Protein AF-A0A1F8T6C6-F1 (afdb_monomer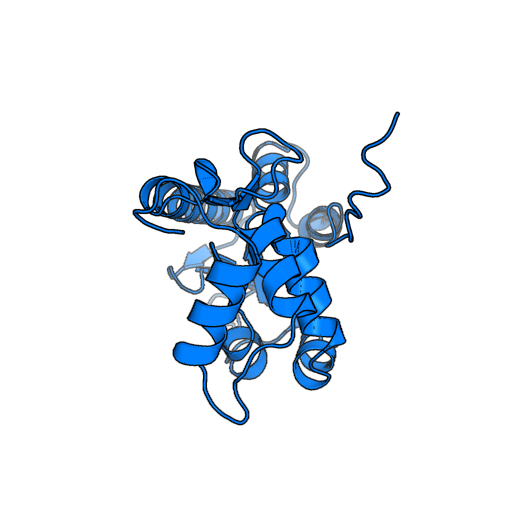)

Radius of gyration: 18.58 Å; Cα contacts (8 Å, |Δi|>4): 262; chains: 1; bounding box: 48×34×56 Å

Structure (mmCIF, N/CA/C/O backbone):
data_AF-A0A1F8T6C6-F1
#
_entry.id   AF-A0A1F8T6C6-F1
#
loop_
_atom_site.group_PDB
_atom_site.id
_atom_site.type_symbol
_atom_site.label_atom_id
_atom_site.label_alt_id
_atom_site.label_comp_id
_atom_site.label_asym_id
_atom_site.label_entity_id
_atom_site.label_seq_id
_atom_site.pdbx_PDB_ins_code
_atom_site.Cartn_x
_atom_site.Cartn_y
_atom_site.Cartn_z
_atom_site.occupancy
_atom_site.B_iso_or_equiv
_atom_site.auth_seq_id
_atom_site.auth_comp_id
_atom_site.auth_asym_id
_atom_site.auth_atom_id
_atom_site.pdbx_PDB_model_num
ATOM 1 N N . MET A 1 1 ? 16.374 4.748 -12.704 1.00 58.72 1 MET A N 1
ATOM 2 C CA . MET A 1 1 ? 15.208 5.586 -13.072 1.00 58.72 1 MET A CA 1
ATOM 3 C C . MET A 1 1 ? 15.227 6.987 -12.457 1.00 58.72 1 MET A C 1
ATOM 5 O O . MET A 1 1 ? 14.840 7.913 -13.152 1.00 58.72 1 MET A O 1
ATOM 9 N N . GLN A 1 2 ? 15.654 7.208 -11.204 1.00 53.94 2 GLN A N 1
ATOM 10 C CA . GLN A 1 2 ? 15.800 8.586 -10.699 1.00 53.94 2 GLN A CA 1
ATOM 11 C C . GLN A 1 2 ? 16.979 9.290 -11.394 1.00 53.94 2 GLN A C 1
ATOM 13 O O . GLN A 1 2 ? 18.082 8.753 -11.390 1.00 53.94 2 GLN A O 1
ATOM 18 N N . GLY A 1 3 ? 16.733 10.453 -12.008 1.00 56.44 3 GLY A N 1
ATOM 19 C CA . GLY A 1 3 ? 17.765 11.290 -12.641 1.00 56.44 3 GLY A CA 1
ATOM 20 C C . GLY A 1 3 ? 18.146 10.947 -14.091 1.00 56.44 3 GLY A C 1
ATOM 21 O O . GLY A 1 3 ? 19.011 11.621 -14.637 1.00 56.44 3 GLY A O 1
ATOM 22 N N . HIS A 1 4 ? 17.510 9.954 -14.727 1.00 57.25 4 HIS A N 1
ATOM 23 C CA . HIS A 1 4 ? 17.761 9.575 -16.128 1.00 57.25 4 HIS A CA 1
ATOM 24 C C . HIS A 1 4 ? 16.573 9.925 -17.037 1.00 57.25 4 HIS A C 1
ATOM 26 O O . HIS A 1 4 ? 15.425 9.813 -16.614 1.00 57.25 4 HIS A O 1
ATOM 32 N N . LEU A 1 5 ? 16.861 10.305 -18.291 1.00 72.88 5 LEU A N 1
ATOM 33 C CA . LEU A 1 5 ? 15.877 10.629 -19.344 1.00 72.88 5 LEU A CA 1
ATOM 34 C C . LEU A 1 5 ? 14.998 9.430 -19.759 1.00 72.88 5 LEU A C 1
ATOM 36 O O . LEU A 1 5 ? 13.956 9.620 -20.374 1.00 72.88 5 LEU A O 1
ATOM 40 N N . GLY A 1 6 ? 15.413 8.216 -19.404 1.00 85.75 6 GLY A N 1
ATOM 41 C CA . GLY A 1 6 ? 14.749 6.948 -19.684 1.00 85.75 6 GLY A CA 1
ATOM 42 C C . GLY A 1 6 ? 15.752 5.804 -19.522 1.00 85.75 6 GLY A C 1
ATOM 43 O O . GLY A 1 6 ? 16.953 6.054 -19.400 1.00 85.75 6 GLY A O 1
ATOM 44 N N . CYS A 1 7 ? 15.280 4.563 -19.473 1.00 92.00 7 CYS A N 1
ATOM 45 C CA . CYS A 1 7 ? 16.119 3.367 -19.515 1.00 92.00 7 CYS A CA 1
ATOM 46 C C . CYS A 1 7 ? 15.383 2.203 -20.181 1.00 92.00 7 CYS A C 1
ATOM 48 O O . CYS A 1 7 ? 14.178 2.033 -20.012 1.00 92.00 7 CYS A O 1
ATOM 50 N N . THR A 1 8 ? 16.121 1.373 -20.897 1.00 94.31 8 THR A N 1
ATOM 51 C CA . THR A 1 8 ? 15.647 0.100 -21.442 1.00 94.31 8 THR A CA 1
ATOM 52 C C . THR A 1 8 ? 15.599 -0.978 -20.359 1.00 94.31 8 THR A C 1
ATOM 54 O O . THR A 1 8 ? 16.259 -0.879 -19.321 1.00 94.31 8 THR A O 1
ATOM 57 N N . LEU A 1 9 ? 14.856 -2.057 -20.619 1.00 92.62 9 LEU A N 1
ATOM 58 C CA . LEU A 1 9 ? 14.851 -3.241 -19.756 1.00 92.62 9 LEU A CA 1
ATOM 59 C C . LEU A 1 9 ? 16.274 -3.796 -19.546 1.00 92.62 9 LEU A C 1
ATOM 61 O O . LEU A 1 9 ? 16.672 -4.020 -18.406 1.00 92.62 9 LEU A O 1
ATOM 65 N N . THR A 1 10 ? 17.065 -3.925 -20.615 1.00 93.12 10 THR A N 1
ATOM 66 C CA . THR A 1 10 ? 18.447 -4.430 -20.559 1.00 93.12 10 THR A CA 1
ATOM 67 C C . THR A 1 10 ? 19.348 -3.574 -19.668 1.00 93.12 10 THR A C 1
ATOM 69 O O . THR A 1 10 ? 20.132 -4.104 -18.883 1.00 93.12 10 THR A O 1
ATOM 72 N N . GLU A 1 11 ? 19.235 -2.245 -19.738 1.00 93.94 11 GLU A N 1
ATOM 73 C CA . GLU A 1 11 ? 20.013 -1.349 -18.871 1.00 93.94 11 GLU A CA 1
ATOM 74 C C . GLU A 1 11 ? 19.647 -1.531 -17.394 1.00 93.94 11 GLU A C 1
ATOM 76 O O . GLU A 1 11 ? 20.527 -1.541 -16.530 1.00 93.94 11 GLU A O 1
ATOM 81 N N . VAL A 1 12 ? 18.357 -1.716 -17.095 1.00 92.56 12 VAL A N 1
ATOM 82 C CA . VAL A 1 12 ? 17.894 -1.980 -15.727 1.00 92.56 12 VAL A CA 1
ATOM 83 C C . VAL A 1 12 ? 18.351 -3.352 -15.245 1.00 92.56 12 VAL A C 1
ATOM 85 O O . VAL A 1 12 ? 18.766 -3.467 -14.094 1.00 92.56 12 VAL A O 1
ATOM 88 N N . GLU A 1 13 ? 18.328 -4.372 -16.101 1.00 92.81 13 GLU A N 1
ATOM 89 C CA . GLU A 1 13 ? 18.853 -5.702 -15.785 1.00 92.81 13 GLU A CA 1
ATOM 90 C C . GLU A 1 13 ? 20.334 -5.659 -15.419 1.00 92.81 13 GLU A C 1
ATOM 92 O O . GLU A 1 13 ? 20.712 -6.134 -14.348 1.00 92.81 13 GLU A O 1
ATOM 97 N N . ILE A 1 14 ? 21.164 -5.034 -16.258 1.00 91.75 14 ILE A N 1
ATOM 98 C CA . ILE A 1 14 ? 22.602 -4.898 -16.004 1.00 91.75 14 ILE A CA 1
ATOM 99 C C . ILE A 1 14 ? 22.835 -4.169 -14.679 1.00 91.75 14 ILE A C 1
ATOM 101 O O . ILE A 1 14 ? 23.585 -4.654 -13.828 1.00 91.75 14 ILE A O 1
ATOM 105 N N . ALA A 1 15 ? 22.162 -3.034 -14.471 1.00 92.19 15 ALA A N 1
ATOM 106 C CA . ALA A 1 15 ? 22.292 -2.264 -13.239 1.00 92.19 15 ALA A CA 1
ATOM 107 C C . ALA A 1 15 ? 21.864 -3.072 -12.001 1.00 92.19 15 ALA A C 1
ATOM 109 O O . ALA A 1 15 ? 22.536 -3.022 -10.970 1.00 92.19 15 ALA A O 1
ATOM 110 N N . ALA A 1 16 ? 20.778 -3.844 -12.099 1.00 89.62 16 ALA A N 1
ATOM 111 C CA . ALA A 1 16 ? 20.282 -4.678 -11.011 1.00 89.62 16 ALA A CA 1
ATOM 112 C C . ALA A 1 16 ? 21.238 -5.838 -10.683 1.00 89.62 16 ALA A C 1
ATOM 114 O O . ALA A 1 16 ? 21.493 -6.103 -9.510 1.00 89.62 16 ALA A O 1
ATOM 115 N N . CYS A 1 17 ? 21.815 -6.488 -11.697 1.00 89.69 17 CYS A N 1
ATOM 116 C CA . CYS A 1 17 ? 22.822 -7.536 -11.521 1.00 89.69 17 CYS A CA 1
ATOM 117 C C . CYS A 1 17 ? 24.088 -7.002 -10.838 1.00 89.69 17 CYS A C 1
ATOM 119 O O . CYS A 1 17 ? 24.591 -7.624 -9.903 1.00 89.69 17 CYS A O 1
ATOM 121 N N . VAL A 1 18 ? 24.575 -5.830 -11.260 1.00 91.50 18 VAL A N 1
ATOM 122 C CA . VAL A 1 18 ? 25.744 -5.174 -10.649 1.00 91.50 18 VAL A CA 1
ATOM 123 C C . VAL A 1 18 ? 25.467 -4.790 -9.196 1.00 91.50 18 VAL A C 1
ATOM 125 O O . VAL A 1 18 ? 26.311 -5.002 -8.329 1.00 91.50 18 VAL A O 1
ATOM 128 N N . ALA A 1 19 ? 24.280 -4.255 -8.909 1.00 90.81 19 ALA A N 1
ATOM 129 C CA . ALA A 1 19 ? 23.901 -3.839 -7.561 1.00 90.81 19 ALA A CA 1
ATOM 130 C C . ALA A 1 19 ? 23.579 -5.013 -6.617 1.00 90.81 19 ALA A C 1
ATOM 132 O O . ALA A 1 19 ? 23.496 -4.823 -5.404 1.00 90.81 19 ALA A O 1
ATOM 133 N N . SER A 1 20 ? 23.336 -6.215 -7.139 1.00 88.50 20 SER A N 1
ATOM 134 C CA . SER A 1 20 ? 22.930 -7.386 -6.352 1.00 88.50 20 SER A CA 1
ATOM 135 C C . SER A 1 20 ? 23.590 -8.664 -6.889 1.00 88.50 20 SER A C 1
ATOM 137 O O . SER A 1 20 ? 22.933 -9.489 -7.527 1.00 88.50 20 SER A O 1
ATOM 139 N N . PRO A 1 21 ? 24.901 -8.850 -6.658 1.00 86.25 21 PRO A N 1
ATOM 140 C CA . PRO A 1 21 ? 25.633 -9.992 -7.193 1.00 86.25 21 PRO A CA 1
ATOM 141 C C . PRO A 1 21 ? 25.343 -11.302 -6.436 1.00 86.25 21 PRO A C 1
ATOM 143 O O . PRO A 1 21 ? 24.953 -11.315 -5.265 1.00 86.25 21 PRO A O 1
ATOM 146 N N . GLY A 1 22 ? 25.593 -12.431 -7.105 1.00 86.19 22 GLY A N 1
ATOM 147 C CA . GLY A 1 22 ? 25.529 -13.770 -6.514 1.00 86.19 22 GLY A CA 1
ATOM 148 C C . GLY A 1 22 ? 24.099 -14.237 -6.240 1.00 86.19 22 GLY A C 1
ATOM 149 O O . GLY A 1 22 ? 23.223 -14.133 -7.092 1.00 86.19 22 GLY A O 1
ATOM 150 N N . LEU A 1 23 ? 23.840 -14.750 -5.034 1.00 83.75 23 LEU A N 1
ATOM 151 C CA . LEU A 1 23 ? 22.514 -15.263 -4.645 1.00 83.75 23 LEU A CA 1
ATOM 152 C C . LEU A 1 23 ? 21.414 -14.185 -4.629 1.00 83.75 23 LEU A C 1
ATOM 154 O O . LEU A 1 23 ? 20.232 -14.516 -4.546 1.00 83.75 23 LEU A O 1
ATOM 158 N N . PHE A 1 24 ? 21.793 -12.909 -4.712 1.00 81.94 24 PHE A N 1
ATOM 159 C CA . PHE A 1 24 ? 20.872 -11.776 -4.722 1.00 81.94 24 PHE A CA 1
ATOM 160 C C . PHE A 1 24 ? 20.528 -11.284 -6.128 1.00 81.94 24 PHE A C 1
ATOM 162 O O . PHE A 1 24 ? 19.713 -10.370 -6.254 1.00 81.94 24 PHE A O 1
ATOM 169 N N . THR A 1 25 ? 21.101 -11.887 -7.177 1.00 87.06 25 THR A N 1
ATOM 170 C CA . THR A 1 25 ? 20.816 -11.488 -8.556 1.00 87.06 25 THR A CA 1
ATOM 171 C C . THR A 1 25 ? 19.330 -11.681 -8.860 1.00 87.06 25 THR A C 1
ATOM 173 O O . THR A 1 25 ? 18.801 -12.793 -8.738 1.00 87.06 25 THR A O 1
ATOM 176 N N . PRO A 1 26 ? 18.607 -10.601 -9.206 1.00 86.50 26 PRO A N 1
ATOM 177 C CA . PRO A 1 26 ? 17.175 -10.688 -9.400 1.00 86.50 26 PRO A CA 1
ATOM 178 C C . PRO A 1 26 ? 16.863 -11.393 -10.719 1.00 86.50 26 PRO A C 1
ATOM 180 O O . PRO A 1 26 ? 17.432 -11.090 -11.760 1.00 86.50 26 PRO A O 1
ATOM 183 N N . GLY A 1 27 ? 15.908 -12.322 -10.676 1.00 89.81 27 GLY A N 1
ATOM 184 C CA . GLY A 1 27 ? 15.339 -12.898 -11.892 1.00 89.81 27 GLY A CA 1
ATOM 185 C C . GLY A 1 27 ? 14.576 -11.851 -12.709 1.00 89.81 27 GLY A C 1
ATOM 186 O O . GLY A 1 27 ? 14.008 -10.911 -12.145 1.00 89.81 27 GLY A O 1
ATOM 187 N N . LEU A 1 28 ? 14.518 -12.060 -14.023 1.00 90.75 28 LEU A N 1
ATOM 188 C CA . LEU A 1 28 ? 13.916 -11.145 -14.995 1.00 90.75 28 LEU A CA 1
ATOM 189 C C . LEU A 1 28 ? 12.478 -10.726 -14.651 1.00 90.75 28 LEU A C 1
ATOM 191 O O . LEU A 1 28 ? 12.140 -9.545 -14.716 1.00 90.75 28 LEU A O 1
ATOM 195 N N . ASP A 1 29 ? 11.644 -11.661 -14.201 1.00 90.62 29 ASP A N 1
ATOM 196 C CA . ASP A 1 29 ? 10.252 -11.362 -13.844 1.00 90.62 29 ASP A CA 1
ATOM 197 C C . ASP A 1 29 ? 10.143 -10.338 -12.708 1.00 90.62 29 ASP A C 1
ATOM 199 O O . ASP A 1 29 ? 9.257 -9.487 -12.711 1.00 90.62 29 ASP A O 1
ATOM 203 N N . LEU A 1 30 ? 11.074 -10.362 -11.744 1.00 90.69 30 LEU A N 1
ATOM 204 C CA . LEU A 1 30 ? 11.094 -9.369 -10.670 1.00 90.69 30 LEU A CA 1
ATOM 205 C C . LEU A 1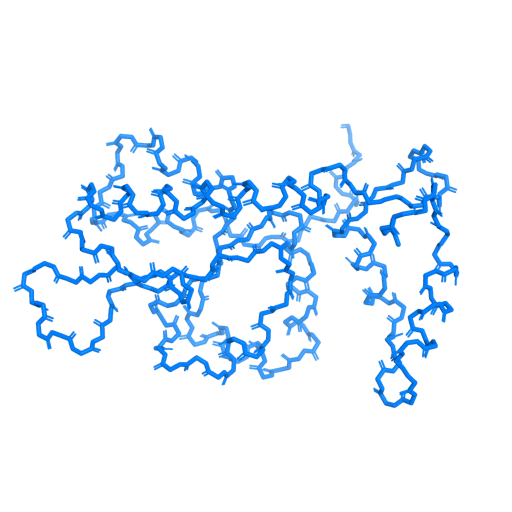 30 ? 11.451 -7.982 -11.209 1.00 90.69 30 LEU A C 1
ATOM 207 O O . LEU A 1 30 ? 10.896 -6.990 -10.739 1.00 90.69 30 LEU A O 1
ATOM 211 N N . ILE A 1 31 ? 12.356 -7.910 -12.183 1.00 93.31 31 ILE A N 1
ATOM 212 C CA . ILE A 1 31 ? 12.771 -6.653 -12.808 1.00 93.31 31 ILE A CA 1
ATOM 213 C C . ILE A 1 31 ? 11.606 -6.061 -13.604 1.00 93.31 31 ILE A C 1
ATOM 215 O O . ILE A 1 31 ? 11.272 -4.894 -13.403 1.00 93.31 31 ILE A O 1
ATOM 219 N N . ARG A 1 32 ? 10.924 -6.876 -14.417 1.00 93.19 32 ARG A N 1
ATOM 220 C CA . ARG A 1 32 ? 9.721 -6.468 -15.163 1.00 93.19 32 ARG A CA 1
ATOM 221 C C . ARG A 1 32 ? 8.605 -5.992 -14.238 1.00 93.19 32 ARG A C 1
ATOM 223 O O . ARG A 1 32 ? 8.132 -4.871 -14.388 1.00 93.19 32 ARG A O 1
ATOM 230 N N . ASN A 1 33 ? 8.288 -6.759 -13.194 1.00 93.19 33 ASN A N 1
ATOM 231 C CA . ASN A 1 33 ? 7.286 -6.353 -12.204 1.00 93.19 33 ASN A CA 1
ATOM 232 C C . ASN A 1 33 ? 7.675 -5.053 -11.477 1.00 93.19 33 ASN A C 1
ATOM 234 O O . ASN A 1 33 ? 6.806 -4.274 -11.086 1.00 93.19 33 ASN A O 1
ATOM 238 N N . CYS A 1 34 ? 8.971 -4.787 -11.277 1.00 94.62 34 CYS A N 1
ATOM 239 C CA . CYS A 1 34 ? 9.430 -3.497 -10.762 1.00 94.62 34 CYS A CA 1
ATOM 240 C C . CYS A 1 34 ? 9.222 -2.370 -11.784 1.00 94.62 34 CYS A C 1
ATOM 242 O O . CYS A 1 34 ? 8.722 -1.310 -11.412 1.00 94.62 34 CYS A O 1
ATOM 244 N N . LEU A 1 35 ? 9.559 -2.575 -13.055 1.00 94.12 35 LEU A N 1
ATOM 245 C CA . LEU A 1 35 ? 9.325 -1.581 -14.104 1.00 94.12 35 LEU A CA 1
ATOM 246 C C . LEU A 1 35 ? 7.840 -1.234 -14.231 1.00 94.12 35 LEU A C 1
ATOM 248 O O . LEU A 1 35 ? 7.483 -0.071 -14.098 1.00 94.12 35 LEU A O 1
ATOM 252 N N . GLU A 1 36 ? 6.959 -2.224 -14.328 1.00 93.56 36 GLU A N 1
ATOM 253 C CA . GLU A 1 36 ? 5.508 -2.011 -14.421 1.00 93.56 36 GLU A CA 1
ATOM 254 C C . GLU A 1 36 ? 4.914 -1.342 -13.170 1.00 93.56 36 GLU A C 1
ATOM 256 O O . GLU A 1 36 ? 3.915 -0.615 -13.227 1.00 93.56 36 GLU A O 1
ATOM 261 N N . SER A 1 37 ? 5.516 -1.577 -12.003 1.00 94.88 37 SER A N 1
ATOM 262 C CA . SER A 1 37 ? 5.008 -1.052 -10.737 1.00 94.88 37 SER A CA 1
ATOM 263 C C . SER A 1 37 ? 5.443 0.392 -10.459 1.00 94.88 37 SER A C 1
ATOM 265 O O . SER A 1 37 ? 4.665 1.165 -9.890 1.00 94.88 37 SER A O 1
ATOM 267 N N . TYR A 1 38 ? 6.656 0.775 -10.864 1.00 95.00 38 TYR A N 1
ATOM 268 C CA . TYR A 1 38 ? 7.244 2.092 -10.574 1.00 95.00 38 TYR A CA 1
ATOM 269 C C . TYR A 1 38 ? 7.338 3.004 -11.804 1.00 95.00 38 TYR A C 1
ATOM 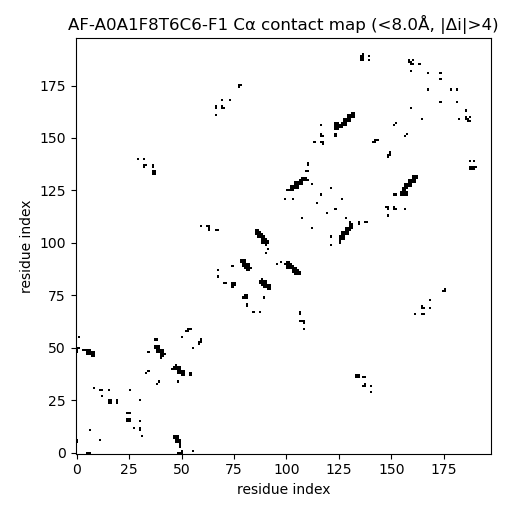271 O O . TYR A 1 38 ? 7.418 4.225 -11.661 1.00 95.00 38 TYR A O 1
ATOM 279 N N . GLY A 1 39 ? 7.377 2.421 -12.993 1.00 94.31 39 GLY A N 1
ATOM 280 C CA . GLY A 1 39 ? 7.648 3.105 -14.242 1.00 94.31 39 GLY A CA 1
ATOM 281 C C . GLY A 1 39 ? 6.493 3.054 -15.230 1.00 94.31 39 GLY A C 1
ATOM 282 O O . GLY A 1 39 ? 5.466 2.403 -15.030 1.00 94.31 39 GLY A O 1
ATOM 283 N N . GLU A 1 40 ? 6.676 3.808 -16.297 1.00 94.00 40 GLU A N 1
ATOM 284 C CA . GLU A 1 40 ? 5.836 3.823 -17.485 1.00 94.00 40 GLU A CA 1
ATOM 285 C C . GLU A 1 40 ? 6.735 3.964 -18.710 1.00 94.00 40 GLU A C 1
ATOM 287 O O . GLU A 1 40 ? 7.810 4.567 -18.622 1.00 94.00 40 GLU A O 1
ATOM 292 N N . GLU A 1 41 ? 6.308 3.395 -19.832 1.00 94.00 41 GLU A N 1
ATOM 293 C CA . GLU A 1 41 ? 6.992 3.614 -21.100 1.00 94.00 41 GLU A CA 1
ATOM 294 C C . GLU A 1 41 ? 6.627 4.979 -21.680 1.00 94.00 41 GLU A C 1
ATOM 296 O O . GLU A 1 41 ? 5.463 5.387 -21.637 1.00 94.00 41 GLU A O 1
ATOM 301 N N . ASP A 1 42 ? 7.616 5.678 -22.235 1.00 89.88 42 ASP A N 1
ATOM 302 C CA . ASP A 1 42 ? 7.414 6.967 -22.893 1.00 89.88 42 ASP A CA 1
ATOM 303 C C . ASP A 1 42 ? 8.281 7.110 -24.157 1.00 89.88 42 ASP A C 1
ATOM 305 O O . ASP A 1 42 ? 9.498 7.280 -24.040 1.00 89.88 42 ASP A O 1
ATOM 309 N N . PRO A 1 43 ? 7.681 7.070 -25.365 1.00 90.75 43 PRO A N 1
ATOM 310 C CA . PRO A 1 43 ? 6.261 6.812 -25.641 1.00 90.75 43 PRO A CA 1
ATOM 311 C C . PRO A 1 43 ? 5.823 5.386 -25.273 1.00 90.75 43 PRO A C 1
ATOM 313 O O . PRO A 1 43 ? 6.652 4.482 -25.162 1.00 90.75 43 PRO A O 1
ATOM 316 N N . ALA A 1 44 ? 4.518 5.154 -25.125 1.00 90.69 44 ALA A N 1
ATOM 317 C CA . ALA A 1 44 ? 3.990 3.814 -24.863 1.00 90.69 44 ALA A CA 1
ATOM 318 C C . ALA A 1 44 ? 4.385 2.821 -25.976 1.00 90.69 44 ALA A C 1
ATOM 320 O O . ALA A 1 44 ? 4.228 3.124 -27.159 1.00 90.69 44 ALA A O 1
ATOM 321 N N . GLY A 1 45 ? 4.890 1.642 -25.604 1.00 89.94 45 GLY A N 1
ATOM 322 C CA . GLY A 1 45 ? 5.362 0.612 -26.536 1.00 89.94 45 GLY A CA 1
ATOM 323 C C . GLY A 1 45 ? 6.787 0.832 -27.056 1.00 89.94 45 GLY A C 1
ATOM 324 O O . GLY A 1 45 ? 7.250 0.066 -27.900 1.00 89.94 45 GLY A O 1
ATOM 325 N N . SER A 1 46 ? 7.490 1.871 -26.595 1.00 92.56 46 SER A N 1
ATOM 326 C CA . SER A 1 46 ? 8.865 2.166 -27.021 1.00 92.56 46 SER A CA 1
ATOM 327 C C . SER A 1 46 ? 9.919 1.280 -26.357 1.00 92.56 46 SER A C 1
ATOM 329 O O . SER A 1 46 ? 11.061 1.247 -26.817 1.00 92.56 46 SER A O 1
ATOM 331 N N . GLY A 1 47 ? 9.582 0.609 -25.249 1.00 92.94 47 GLY A N 1
ATOM 332 C CA . GLY A 1 47 ? 10.561 -0.064 -24.393 1.00 92.94 47 GLY A CA 1
ATOM 333 C C . GLY A 1 47 ? 11.479 0.890 -23.614 1.00 92.94 47 GLY A C 1
ATOM 334 O O . GLY A 1 47 ? 12.404 0.425 -22.941 1.00 92.94 47 GLY A O 1
ATOM 335 N N . ILE A 1 48 ? 11.240 2.207 -23.682 1.00 94.44 48 ILE A N 1
ATOM 336 C CA . ILE A 1 48 ? 11.957 3.226 -22.910 1.00 94.44 48 ILE A CA 1
ATOM 337 C C . ILE A 1 48 ? 11.148 3.556 -21.664 1.00 94.44 48 ILE A C 1
ATOM 339 O O . ILE A 1 48 ? 10.112 4.213 -21.726 1.00 94.44 48 ILE A O 1
ATOM 343 N N . TRP A 1 49 ? 11.646 3.115 -20.516 1.00 95.19 49 TRP A N 1
ATOM 344 C CA . TRP A 1 49 ? 10.994 3.280 -19.228 1.00 95.19 49 TRP A CA 1
ATOM 345 C C . TRP A 1 49 ? 11.480 4.530 -18.512 1.00 95.19 49 TRP A C 1
ATOM 347 O O . TRP A 1 49 ? 12.682 4.767 -18.374 1.00 95.19 49 TRP A O 1
ATOM 357 N N . LYS A 1 50 ? 10.542 5.286 -17.954 1.00 94.44 50 LYS A N 1
ATOM 358 C CA . LYS A 1 50 ? 10.813 6.369 -17.008 1.00 94.44 50 LYS A CA 1
ATOM 359 C C . LYS A 1 50 ? 10.053 6.135 -15.711 1.00 94.44 50 LYS A C 1
ATOM 361 O O . LYS A 1 50 ? 9.077 5.390 -15.666 1.00 94.44 50 LYS A O 1
ATOM 366 N N . LEU A 1 51 ? 10.493 6.788 -14.637 1.00 93.88 51 LEU A N 1
ATOM 367 C CA . LEU A 1 51 ? 9.723 6.801 -13.395 1.00 93.88 51 LEU A CA 1
ATOM 368 C C . LEU A 1 51 ? 8.397 7.525 -13.645 1.00 93.88 51 LEU A C 1
ATOM 370 O O . LEU A 1 51 ? 8.399 8.627 -14.196 1.00 93.88 51 LEU A O 1
ATOM 374 N N . ARG A 1 52 ? 7.286 6.950 -13.178 1.00 93.44 52 ARG A N 1
ATOM 375 C CA . ARG A 1 52 ? 6.000 7.649 -13.202 1.00 93.44 52 ARG A CA 1
ATOM 376 C C . ARG A 1 52 ? 6.109 8.969 -12.428 1.00 93.44 52 ARG A C 1
ATOM 378 O O . ARG A 1 52 ? 6.670 8.964 -11.327 1.00 93.44 52 ARG A O 1
ATOM 385 N N . PRO A 1 53 ? 5.540 10.085 -12.910 1.00 92.56 53 PRO A N 1
ATOM 386 C CA . PRO A 1 53 ? 5.592 11.362 -12.196 1.00 92.56 53 PRO A CA 1
ATOM 387 C C . PRO A 1 53 ? 5.090 11.274 -10.743 1.00 92.56 53 PRO A C 1
ATOM 389 O O . PRO A 1 53 ? 5.719 11.805 -9.829 1.00 92.56 53 PRO A O 1
ATOM 392 N N . GLN A 1 54 ? 4.013 10.521 -10.500 1.00 92.75 54 GLN A N 1
ATOM 393 C CA . GLN A 1 54 ? 3.451 10.259 -9.167 1.00 92.75 54 GLN A CA 1
ATOM 394 C C . GLN A 1 54 ? 4.347 9.397 -8.263 1.00 92.75 54 GLN A C 1
ATOM 396 O O . GLN A 1 54 ? 4.132 9.335 -7.054 1.00 92.75 54 GLN A O 1
ATOM 401 N N . ASP A 1 55 ? 5.346 8.722 -8.830 1.00 94.06 55 ASP A N 1
ATOM 402 C CA . ASP A 1 55 ? 6.341 7.933 -8.106 1.00 94.06 55 ASP A CA 1
ATOM 403 C C . ASP A 1 55 ? 7.616 8.725 -7.783 1.00 94.06 55 ASP A C 1
ATOM 405 O O . ASP A 1 55 ? 8.492 8.220 -7.074 1.00 94.06 55 ASP A O 1
ATOM 409 N N . ALA A 1 56 ? 7.706 9.989 -8.214 1.00 93.12 56 ALA A N 1
ATOM 410 C CA . ALA A 1 56 ? 8.780 10.884 -7.808 1.00 93.12 56 ALA A CA 1
ATOM 411 C C . ALA A 1 56 ? 8.790 11.092 -6.275 1.00 93.12 56 ALA A C 1
ATOM 413 O O . ALA A 1 56 ? 7.726 11.176 -5.648 1.00 93.12 56 ALA A O 1
ATOM 414 N N . PRO A 1 57 ? 9.972 11.246 -5.639 1.00 93.44 57 PRO A N 1
ATOM 415 C CA . PRO A 1 57 ? 10.065 11.359 -4.183 1.00 93.44 57 PRO A CA 1
ATOM 416 C C . PRO A 1 57 ? 9.185 12.451 -3.548 1.00 93.44 57 PRO A C 1
ATOM 418 O O . PRO A 1 57 ? 8.561 12.161 -2.527 1.00 93.44 57 PRO A O 1
ATOM 421 N N . PRO A 1 58 ? 9.076 13.681 -4.100 1.00 95.12 58 PRO A N 1
ATOM 422 C CA . PRO A 1 58 ? 8.186 14.699 -3.537 1.00 95.12 58 PRO A CA 1
ATOM 423 C C . PRO A 1 58 ? 6.711 14.281 -3.566 1.00 95.12 58 PRO A C 1
ATOM 425 O O . PRO A 1 58 ? 6.030 14.412 -2.550 1.00 95.12 58 PRO A O 1
ATOM 428 N N . ALA A 1 59 ? 6.246 13.714 -4.685 1.00 95.19 59 ALA A N 1
ATOM 429 C CA . ALA A 1 59 ? 4.870 13.245 -4.841 1.00 95.19 59 ALA A CA 1
ATOM 430 C C . ALA A 1 59 ? 4.548 12.124 -3.841 1.00 95.19 59 ALA A C 1
ATOM 432 O O . ALA A 1 59 ? 3.552 12.196 -3.122 1.00 95.19 59 ALA A O 1
ATOM 433 N N . ARG A 1 60 ? 5.445 11.140 -3.689 1.00 95.19 60 ARG A N 1
ATOM 434 C CA . ARG A 1 60 ? 5.258 10.058 -2.711 1.00 95.19 60 ARG A CA 1
ATOM 435 C C . ARG A 1 60 ? 5.316 10.526 -1.262 1.00 95.19 60 ARG A C 1
ATOM 437 O O . ARG A 1 60 ? 4.555 10.018 -0.444 1.00 95.19 60 ARG A O 1
ATOM 444 N N . ARG A 1 61 ? 6.154 11.510 -0.919 1.00 96.75 61 ARG A N 1
ATOM 445 C CA . ARG A 1 61 ? 6.128 12.116 0.426 1.00 96.75 61 ARG A CA 1
ATOM 446 C C . ARG A 1 61 ? 4.792 12.801 0.713 1.00 96.75 61 ARG A C 1
ATOM 448 O O . ARG A 1 61 ? 4.270 12.643 1.817 1.00 96.75 61 ARG A O 1
ATOM 455 N N . ALA A 1 62 ? 4.239 13.513 -0.269 1.00 97.31 62 ALA A N 1
ATOM 456 C CA . ALA A 1 62 ? 2.930 14.146 -0.150 1.00 97.31 62 ALA A CA 1
ATOM 457 C C . ALA A 1 62 ? 1.812 13.104 0.027 1.00 97.31 62 ALA A C 1
ATOM 459 O O . ALA A 1 62 ? 1.026 13.223 0.965 1.00 97.31 62 ALA A O 1
ATOM 460 N N . ASP A 1 63 ? 1.799 12.041 -0.787 1.00 97.12 63 ASP A N 1
ATOM 461 C CA . ASP A 1 63 ? 0.858 10.921 -0.645 1.00 97.12 63 ASP A CA 1
ATOM 462 C C . ASP A 1 63 ? 0.917 10.302 0.759 1.00 97.12 63 ASP A C 1
ATOM 464 O O . ASP A 1 63 ? -0.110 10.154 1.417 1.00 97.12 63 ASP A O 1
ATOM 468 N N . LEU A 1 64 ? 2.118 9.967 1.244 1.00 97.94 64 LEU A N 1
ATOM 469 C CA . LEU A 1 64 ? 2.314 9.365 2.564 1.00 97.94 64 LEU A CA 1
ATOM 470 C C . LEU A 1 64 ? 1.751 10.243 3.690 1.00 97.94 64 LEU A C 1
ATOM 472 O O . LEU A 1 64 ? 1.116 9.731 4.611 1.00 97.94 64 LEU A O 1
ATOM 476 N N . SER A 1 65 ? 1.991 11.555 3.617 1.00 97.81 65 SER A N 1
ATOM 477 C CA . SER A 1 65 ? 1.458 12.523 4.579 1.00 97.81 65 SER A CA 1
ATOM 478 C C . SER A 1 65 ? -0.070 12.586 4.518 1.00 97.81 65 SER A C 1
ATOM 480 O O . SER A 1 65 ? -0.737 12.479 5.546 1.00 97.81 65 SER A O 1
ATOM 482 N N . ALA A 1 66 ? -0.631 12.663 3.308 1.00 98.31 66 ALA A N 1
ATOM 483 C CA . ALA A 1 66 ? -2.073 12.710 3.097 1.00 98.31 66 ALA A CA 1
ATOM 484 C C . ALA A 1 66 ? -2.779 11.452 3.626 1.00 98.31 66 ALA A C 1
ATOM 486 O O . ALA A 1 66 ? -3.800 11.566 4.296 1.00 98.31 66 ALA A O 1
ATOM 487 N N . MET A 1 67 ? -2.237 10.256 3.378 1.00 98.62 67 MET A N 1
ATOM 488 C CA . MET A 1 67 ? -2.859 9.005 3.835 1.00 98.62 67 MET A CA 1
ATOM 489 C C . MET A 1 67 ? -2.830 8.869 5.355 1.00 98.62 67 MET A C 1
ATOM 491 O O . MET A 1 67 ? -3.826 8.456 5.943 1.00 98.62 67 MET A O 1
ATOM 495 N N . ARG A 1 68 ? -1.728 9.266 6.008 1.00 98.62 68 ARG A N 1
ATOM 496 C CA . ARG A 1 68 ? -1.675 9.311 7.477 1.00 98.62 68 ARG A CA 1
ATOM 497 C C . ARG A 1 68 ? -2.705 10.282 8.040 1.00 98.62 68 ARG A C 1
ATOM 499 O O . ARG A 1 68 ? -3.427 9.907 8.952 1.00 98.62 68 ARG A O 1
ATOM 506 N N . LYS A 1 69 ? -2.821 11.481 7.460 1.00 98.44 69 LYS A N 1
ATOM 507 C CA . LYS A 1 69 ? -3.824 12.470 7.872 1.00 98.44 69 LYS A CA 1
ATOM 508 C C . LYS A 1 69 ? -5.246 11.910 7.774 1.00 98.44 69 LYS A C 1
ATOM 510 O O . LYS A 1 69 ? -5.981 11.985 8.751 1.00 98.44 69 LYS A O 1
ATOM 515 N N . ILE A 1 70 ? -5.592 11.280 6.647 1.00 98.62 70 ILE A N 1
ATOM 516 C CA . ILE A 1 70 ? -6.905 10.643 6.464 1.00 98.62 70 ILE A CA 1
ATOM 517 C C . ILE A 1 70 ? -7.152 9.574 7.534 1.00 98.62 70 ILE A C 1
ATOM 519 O O . ILE A 1 70 ? -8.226 9.542 8.123 1.00 98.62 70 ILE A O 1
ATOM 523 N N . LEU A 1 71 ? -6.175 8.707 7.811 1.00 98.62 71 LEU A N 1
ATOM 524 C CA . LEU A 1 71 ? -6.323 7.670 8.836 1.00 98.62 71 LEU A CA 1
ATOM 525 C C . LEU A 1 71 ? -6.463 8.259 10.244 1.00 98.62 71 LEU A C 1
ATOM 527 O O . LEU A 1 71 ? -7.231 7.741 11.046 1.00 98.62 71 LEU A O 1
ATOM 531 N N . THR A 1 72 ? -5.749 9.336 10.567 1.00 98.50 72 THR A N 1
ATOM 532 C CA . THR A 1 72 ? -5.911 10.031 11.850 1.00 98.50 72 THR A CA 1
ATOM 533 C C . THR A 1 72 ? -7.322 10.612 11.985 1.00 98.50 72 THR A C 1
ATOM 535 O O . THR A 1 72 ? -7.985 10.385 12.993 1.00 98.50 72 THR A O 1
ATOM 538 N N . GLU A 1 73 ? -7.815 11.310 10.961 1.00 97.94 73 GLU A N 1
ATOM 539 C CA . GLU A 1 73 ? -9.157 11.908 10.965 1.00 97.94 73 GLU A CA 1
ATOM 540 C C . GLU A 1 73 ? -10.261 10.841 11.024 1.00 97.94 73 GLU A C 1
ATOM 542 O O . GLU A 1 73 ? -11.202 10.961 11.810 1.00 97.94 73 GLU A O 1
ATOM 547 N N . LEU A 1 74 ? -10.120 9.763 10.247 1.00 97.81 74 LEU A N 1
ATOM 548 C CA . LEU A 1 74 ? -11.045 8.632 10.257 1.00 97.81 74 LEU A CA 1
ATOM 549 C C . LEU A 1 74 ? -11.081 7.918 11.605 1.00 97.81 74 LEU A C 1
ATOM 551 O O . LEU A 1 74 ? -12.170 7.626 12.092 1.00 97.81 74 LEU A O 1
ATOM 555 N N . GLY A 1 75 ? -9.923 7.663 12.216 1.00 96.75 75 GLY A N 1
ATOM 556 C CA . GLY A 1 75 ? -9.859 7.005 13.518 1.00 96.75 75 GLY A CA 1
ATOM 557 C C . GLY A 1 75 ? -10.626 7.796 14.576 1.00 96.75 75 GLY A C 1
ATOM 558 O O . GLY A 1 75 ? -11.488 7.233 15.245 1.00 96.75 75 GLY A O 1
ATOM 559 N N . GLY A 1 76 ? -10.407 9.115 14.645 1.00 95.56 76 GLY A N 1
ATOM 560 C CA . GLY A 1 76 ? -11.157 9.994 15.547 1.00 95.56 76 GLY A CA 1
ATOM 561 C C . GLY A 1 76 ? -12.660 10.015 15.250 1.00 95.56 76 GLY A C 1
ATOM 562 O O . GLY A 1 76 ? -13.472 9.880 16.163 1.00 95.56 76 GLY A O 1
ATOM 563 N N . ARG A 1 77 ? -13.048 10.102 13.968 1.00 95.62 77 ARG A N 1
ATOM 564 C CA . ARG A 1 77 ? -14.460 10.064 13.541 1.00 95.62 77 ARG A CA 1
ATOM 565 C C . ARG A 1 77 ? -15.165 8.762 13.934 1.00 95.62 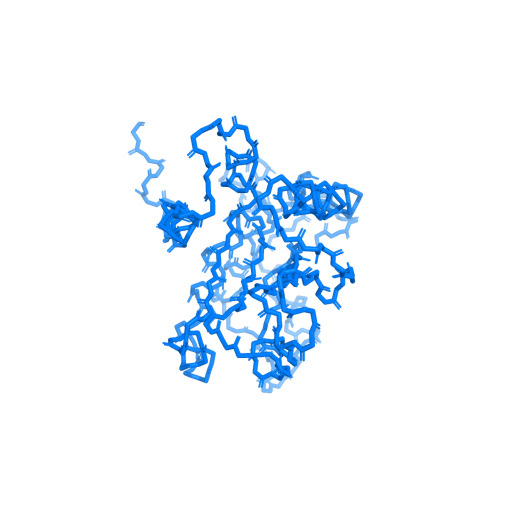77 ARG A C 1
ATOM 567 O O . ARG A 1 77 ? -16.364 8.776 14.191 1.00 95.62 77 ARG A O 1
ATOM 574 N N . LEU A 1 78 ? -14.434 7.650 13.969 1.00 96.06 78 LEU A N 1
ATOM 575 C CA . LEU A 1 78 ? -14.950 6.319 14.294 1.00 96.06 78 LEU A CA 1
ATOM 576 C C . LEU A 1 78 ? -14.824 5.954 15.782 1.00 96.06 78 LEU A C 1
ATOM 578 O O . LEU A 1 78 ? -15.151 4.827 16.155 1.00 96.06 78 LEU A O 1
ATOM 582 N N . GLY A 1 79 ? -14.394 6.893 16.632 1.00 94.56 79 GLY A N 1
ATOM 583 C CA . GLY A 1 79 ? -14.297 6.690 18.079 1.00 94.56 79 GLY A CA 1
ATOM 584 C C . GLY A 1 79 ? -13.062 5.904 18.527 1.00 94.56 79 GLY A C 1
ATOM 585 O O . GLY A 1 79 ? -13.087 5.297 19.594 1.00 94.56 79 GLY A O 1
ATOM 586 N N . PHE A 1 80 ? -11.994 5.896 17.729 1.00 95.31 80 PHE A N 1
ATOM 587 C CA . PHE A 1 80 ? -10.672 5.417 18.133 1.00 95.31 80 PHE A CA 1
ATOM 588 C C . PHE A 1 80 ? -9.777 6.585 18.553 1.00 95.31 80 PHE A C 1
ATOM 590 O O . PHE A 1 80 ? -10.020 7.735 18.190 1.00 95.31 80 PHE A O 1
ATOM 597 N N . THR A 1 81 ? -8.687 6.277 19.255 1.00 95.19 81 THR A N 1
ATOM 598 C CA . THR A 1 81 ? -7.601 7.230 19.527 1.00 95.19 81 THR A CA 1
ATOM 599 C C . THR A 1 81 ? -6.410 6.929 18.613 1.00 95.19 81 THR A C 1
ATOM 601 O O . THR A 1 81 ? -5.698 5.951 18.859 1.00 95.19 81 THR A O 1
ATOM 604 N N . PRO A 1 82 ? -6.163 7.723 17.552 1.00 96.44 82 PRO A N 1
ATOM 605 C CA . PRO A 1 82 ? -4.999 7.538 16.694 1.00 96.44 82 PRO A CA 1
ATOM 606 C C . PRO A 1 82 ? -3.698 7.929 17.411 1.00 96.44 82 PRO A C 1
ATOM 608 O O . PRO A 1 82 ? -3.622 9.010 17.994 1.00 96.44 82 PRO A O 1
ATOM 611 N N . GLN A 1 83 ? -2.658 7.098 17.331 1.00 95.12 83 GLN A N 1
ATOM 612 C CA . GLN A 1 83 ? -1.339 7.369 17.918 1.00 95.12 83 GLN A CA 1
ATOM 613 C C . GLN A 1 83 ? -0.191 6.867 17.038 1.00 95.12 83 GLN A C 1
ATOM 615 O O . GLN A 1 83 ? -0.327 5.883 16.319 1.00 95.12 83 GLN A O 1
ATOM 620 N N . GLY A 1 84 ? 0.973 7.511 17.134 1.00 94.19 84 GLY A N 1
ATOM 621 C CA . GLY A 1 84 ? 2.163 7.130 16.371 1.00 94.19 84 GLY A CA 1
ATOM 622 C C . GLY A 1 84 ? 2.134 7.584 14.908 1.00 94.19 84 GLY A C 1
ATOM 623 O O . GLY A 1 84 ? 1.155 8.136 14.412 1.00 94.19 84 GLY A O 1
ATOM 624 N N . GLU A 1 85 ? 3.254 7.384 14.213 1.00 89.81 85 GLU A N 1
ATOM 625 C CA . GLU A 1 85 ? 3.403 7.757 12.797 1.00 89.81 85 GLU A CA 1
ATOM 626 C C . GLU A 1 85 ? 3.733 6.547 11.911 1.00 89.81 85 GLU A C 1
ATOM 628 O O . GLU A 1 85 ? 3.237 6.440 10.785 1.00 89.81 85 GLU A O 1
ATOM 633 N N . LYS A 1 86 ? 4.606 5.652 12.395 1.00 92.31 86 LYS A N 1
ATOM 634 C CA . LYS A 1 86 ? 5.150 4.500 11.659 1.00 92.31 86 LYS A CA 1
ATOM 635 C C . LYS A 1 86 ? 5.413 3.328 12.626 1.00 92.31 86 LYS A C 1
ATOM 637 O O . LYS A 1 86 ? 6.537 3.202 13.106 1.00 92.31 86 LYS A O 1
ATOM 642 N N . PRO A 1 87 ? 4.415 2.474 12.906 1.00 96.31 87 PRO A N 1
ATOM 643 C CA . PRO A 1 87 ? 3.050 2.511 12.374 1.00 96.31 87 PRO A CA 1
ATOM 644 C C . PRO A 1 87 ? 2.167 3.587 13.023 1.00 96.31 87 PRO A C 1
ATOM 646 O O . PRO A 1 87 ? 2.492 4.130 14.079 1.00 96.31 87 PRO A O 1
ATOM 649 N N . LEU A 1 88 ? 1.039 3.874 12.374 1.00 98.06 88 LEU A N 1
ATOM 650 C CA . LEU A 1 88 ? -0.083 4.584 12.982 1.00 98.06 88 LEU A CA 1
ATOM 651 C C . LEU A 1 88 ? -1.007 3.549 13.632 1.00 98.06 88 LEU A C 1
ATOM 653 O O . LEU A 1 88 ? -1.433 2.601 12.978 1.00 98.06 88 LEU A O 1
ATOM 657 N N . LEU A 1 89 ? -1.317 3.736 14.904 1.00 97.06 89 LEU A N 1
ATOM 658 C CA . LEU A 1 89 ? -2.154 2.862 15.716 1.00 97.06 89 LEU A CA 1
ATOM 659 C C . LEU A 1 89 ? -3.524 3.498 15.906 1.00 97.06 89 LEU A C 1
ATOM 661 O O . LEU A 1 89 ? -3.605 4.703 16.127 1.00 97.06 89 LEU A O 1
ATOM 665 N N . TRP A 1 90 ? -4.586 2.701 15.880 1.00 96.94 90 TRP A N 1
ATOM 666 C CA . TRP A 1 90 ? -5.895 3.081 16.410 1.00 96.94 90 TRP A CA 1
ATOM 667 C C . TRP A 1 90 ? -6.126 2.323 17.715 1.00 96.94 90 TRP A C 1
ATOM 669 O O . TRP A 1 90 ? -6.179 1.093 17.714 1.00 96.94 90 TRP A O 1
ATOM 679 N N . LEU A 1 91 ? -6.228 3.053 18.827 1.00 94.44 91 LEU A N 1
ATOM 680 C CA . LEU A 1 91 ? -6.480 2.497 20.158 1.00 94.44 91 LEU A CA 1
ATOM 681 C C . LEU A 1 91 ? -7.956 2.612 20.540 1.00 94.44 91 LEU A C 1
ATOM 683 O O . LEU A 1 91 ? -8.651 3.531 20.097 1.00 94.44 91 LEU A O 1
ATOM 687 N N . GLU A 1 92 ? -8.411 1.705 21.397 1.00 91.69 92 GLU A N 1
ATOM 688 C CA . GLU A 1 92 ? -9.751 1.754 21.976 1.00 91.69 92 GLU A CA 1
ATOM 689 C C . GLU A 1 92 ? -9.886 2.902 22.978 1.00 91.69 92 GLU A C 1
ATOM 691 O O . GLU A 1 92 ? -9.047 3.065 23.860 1.00 91.69 92 GLU A O 1
ATOM 696 N N . VAL A 1 93 ? -10.961 3.688 22.862 1.00 81.69 93 VAL A N 1
ATOM 697 C CA . VAL A 1 93 ? -11.261 4.775 23.814 1.00 81.69 93 VAL A CA 1
ATOM 698 C C . VAL A 1 93 ? -11.835 4.226 25.118 1.00 81.69 93 VAL A C 1
ATOM 700 O O . VAL A 1 93 ? -11.517 4.731 26.189 1.00 81.69 93 VAL A O 1
ATOM 703 N N . GLU A 1 94 ? -12.674 3.192 25.035 1.00 75.94 94 GLU A N 1
ATOM 704 C CA . GLU A 1 94 ? -13.393 2.644 26.193 1.00 75.94 94 GLU A CA 1
ATOM 705 C C . GLU A 1 94 ? -12.499 1.796 27.102 1.00 75.94 94 GLU A C 1
ATOM 707 O O . GLU A 1 94 ? -12.802 1.635 28.279 1.00 75.94 94 GLU A O 1
ATOM 712 N N . ASN A 1 95 ? -11.388 1.275 26.572 1.00 68.75 95 ASN A N 1
ATOM 713 C CA . ASN A 1 95 ? -10.446 0.433 27.305 1.00 68.75 95 ASN A CA 1
ATOM 714 C C . ASN A 1 95 ? -8.996 0.779 26.919 1.00 68.75 95 ASN A C 1
ATOM 716 O O . ASN A 1 95 ? -8.331 -0.020 26.255 1.00 68.75 95 ASN A O 1
ATOM 720 N N . PRO A 1 96 ? -8.492 1.963 27.312 1.00 62.00 96 PRO A N 1
ATOM 721 C CA . PRO A 1 96 ? -7.152 2.425 26.946 1.00 62.00 96 PRO A CA 1
ATOM 722 C C . PRO A 1 96 ? -6.024 1.568 27.547 1.00 62.00 96 PRO A C 1
ATOM 724 O O . PRO A 1 96 ? -4.903 1.612 27.049 1.00 62.00 96 PRO A O 1
ATOM 727 N N . ASP A 1 97 ? -6.325 0.757 28.568 1.00 67.69 97 ASP A N 1
ATOM 728 C CA . ASP A 1 97 ? -5.392 -0.197 29.182 1.00 67.69 97 ASP A CA 1
ATOM 729 C C . ASP A 1 97 ? -5.217 -1.495 28.365 1.00 67.69 97 ASP A C 1
ATOM 731 O O . ASP A 1 97 ? -4.394 -2.346 28.718 1.00 67.69 97 ASP A O 1
ATOM 735 N N . LEU A 1 98 ? -5.974 -1.685 27.272 1.00 69.50 98 LEU A N 1
ATOM 736 C CA . LEU A 1 98 ? -5.747 -2.810 26.367 1.00 69.50 98 LEU A CA 1
ATOM 737 C C . LEU A 1 98 ? -4.339 -2.716 25.775 1.00 69.50 98 LEU A C 1
ATOM 739 O O . LEU A 1 98 ? -3.997 -1.784 25.052 1.00 69.50 98 LEU A O 1
ATOM 743 N N . ALA A 1 99 ? -3.536 -3.747 26.031 1.00 70.69 99 ALA A N 1
ATOM 744 C CA . ALA A 1 99 ? -2.148 -3.808 25.583 1.00 70.69 99 ALA A CA 1
ATOM 745 C C . ALA A 1 99 ? -1.985 -3.850 24.050 1.00 70.69 99 ALA A C 1
ATOM 747 O O . ALA A 1 99 ? -0.866 -3.707 23.557 1.00 70.69 99 ALA A O 1
ATOM 748 N N . GLN A 1 100 ? -3.064 -4.075 23.290 1.00 84.12 100 GLN A N 1
ATOM 749 C CA . GLN A 1 100 ? -3.018 -4.189 21.835 1.00 84.12 100 GLN A CA 1
ATOM 750 C C . GLN A 1 100 ? -3.914 -3.151 21.145 1.00 84.12 100 GLN A C 1
ATOM 752 O O . GLN A 1 100 ? -5.053 -2.945 21.566 1.00 84.12 100 GLN A O 1
ATOM 757 N N . PRO A 1 101 ? -3.425 -2.524 20.060 1.00 93.06 101 PRO A N 1
ATOM 758 C CA . PRO A 1 101 ? -4.219 -1.613 19.245 1.00 93.06 101 PRO A CA 1
ATOM 759 C C . PRO A 1 101 ? -5.353 -2.358 18.526 1.00 93.06 101 PRO A C 1
ATOM 761 O O . PRO A 1 101 ? -5.179 -3.498 18.094 1.00 93.06 101 PRO A O 1
ATOM 764 N N . ALA A 1 102 ? -6.484 -1.678 18.323 1.00 94.56 102 ALA A N 1
ATOM 765 C CA . ALA A 1 102 ? -7.599 -2.195 17.531 1.00 94.56 102 ALA A CA 1
ATOM 766 C C . ALA A 1 102 ? -7.200 -2.382 16.059 1.00 94.56 102 ALA A C 1
ATOM 768 O O . ALA A 1 102 ? -7.559 -3.377 15.433 1.00 94.56 102 ALA A O 1
ATOM 769 N N . MET A 1 103 ? -6.423 -1.439 15.512 1.00 97.12 103 MET A N 1
ATOM 770 C CA . MET A 1 103 ? -5.834 -1.537 14.173 1.00 97.12 103 MET A CA 1
ATOM 771 C C . MET A 1 103 ? -4.445 -0.897 14.113 1.00 97.12 103 MET A C 1
ATOM 773 O O . MET A 1 103 ? -4.162 0.087 14.801 1.00 97.12 103 MET A O 1
ATOM 777 N N . VAL A 1 104 ? -3.590 -1.435 13.245 1.00 97.75 104 VAL A N 1
ATOM 778 C CA . VAL A 1 104 ? -2.214 -0.988 13.003 1.00 97.75 104 VAL A CA 1
ATOM 779 C C . VAL A 1 104 ? -2.034 -0.721 11.519 1.00 97.75 104 VAL A C 1
ATOM 781 O O . VAL A 1 104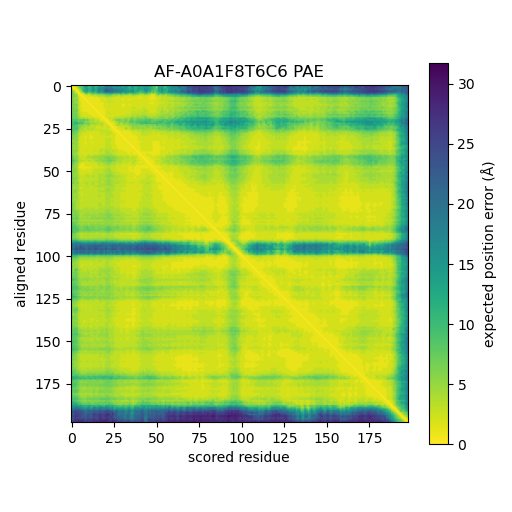 ? -2.170 -1.622 10.696 1.00 97.75 104 VAL A O 1
ATOM 784 N N . PHE A 1 105 ? -1.690 0.511 11.163 1.00 98.50 105 PHE A N 1
ATOM 785 C CA . PHE A 1 105 ? -1.536 0.939 9.780 1.00 98.50 105 PHE A CA 1
ATOM 786 C C . PHE A 1 105 ? -0.078 1.227 9.444 1.00 98.50 105 PHE A C 1
ATOM 788 O O . PHE A 1 105 ? 0.568 2.112 10.014 1.00 98.50 105 PHE A O 1
ATOM 795 N N . TYR A 1 106 ? 0.411 0.536 8.422 1.00 98.12 106 TYR A N 1
ATOM 796 C CA . TYR A 1 106 ? 1.720 0.762 7.835 1.00 98.12 106 TYR A CA 1
ATOM 797 C C . TYR A 1 106 ? 1.573 1.441 6.480 1.00 98.12 106 TYR A C 1
ATOM 799 O O . TYR A 1 106 ? 1.283 0.798 5.472 1.00 98.12 106 TYR A O 1
ATOM 807 N N . VAL A 1 107 ? 1.773 2.757 6.447 1.00 98.25 107 VAL A N 1
ATOM 808 C CA . VAL A 1 107 ? 1.640 3.550 5.219 1.00 98.25 107 VAL A CA 1
ATOM 809 C C . VAL A 1 107 ? 2.959 3.546 4.446 1.00 98.25 107 VAL A C 1
ATOM 811 O O . VAL A 1 107 ? 3.935 4.173 4.863 1.00 98.25 107 VAL A O 1
ATOM 814 N N . LEU A 1 108 ? 2.988 2.852 3.307 1.00 97.62 108 LEU A N 1
ATOM 815 C CA . LEU A 1 108 ? 4.177 2.635 2.482 1.00 97.62 108 LEU A CA 1
ATOM 816 C C . LEU A 1 108 ? 4.006 3.252 1.092 1.00 97.62 108 LEU A C 1
ATOM 818 O O . LEU A 1 108 ? 2.943 3.173 0.491 1.00 97.62 108 LEU A O 1
ATOM 822 N N . ALA A 1 109 ? 5.077 3.828 0.541 1.00 95.12 109 ALA A N 1
ATOM 823 C CA . ALA A 1 109 ? 5.115 4.282 -0.856 1.00 95.12 109 ALA A CA 1
ATOM 824 C C . ALA A 1 109 ? 5.658 3.203 -1.811 1.00 95.12 109 ALA A C 1
ATOM 826 O O . ALA A 1 109 ? 5.538 3.321 -3.029 1.00 95.12 109 ALA A O 1
ATOM 827 N N . THR A 1 110 ? 6.281 2.163 -1.258 1.00 95.00 110 THR A N 1
ATOM 828 C CA . THR A 1 110 ? 7.001 1.104 -1.968 1.00 95.00 110 THR A CA 1
ATOM 829 C C . THR A 1 110 ? 6.404 -0.264 -1.653 1.00 95.00 110 THR A C 1
ATOM 831 O O . THR A 1 110 ? 5.732 -0.451 -0.644 1.00 95.00 110 THR A O 1
ATOM 834 N N . ALA A 1 111 ? 6.707 -1.264 -2.485 1.00 94.75 111 ALA A N 1
ATOM 835 C CA . ALA A 1 111 ? 6.364 -2.662 -2.200 1.00 94.75 111 ALA A CA 1
ATOM 836 C C . ALA A 1 111 ? 7.405 -3.346 -1.284 1.00 94.75 111 ALA A C 1
ATOM 838 O O . ALA A 1 111 ? 7.683 -4.536 -1.439 1.00 94.75 111 ALA A O 1
ATOM 839 N N . THR A 1 112 ? 8.065 -2.607 -0.389 1.00 93.38 112 THR A N 1
ATOM 840 C CA . THR A 1 112 ? 9.078 -3.135 0.544 1.00 93.38 112 THR A CA 1
ATOM 841 C C . THR A 1 112 ? 8.433 -3.367 1.908 1.00 93.38 112 THR A C 1
ATOM 843 O O . THR A 1 112 ? 8.526 -2.523 2.792 1.00 93.38 112 THR A O 1
ATOM 846 N N . PHE A 1 113 ? 7.733 -4.493 2.047 1.00 95.00 113 PHE A N 1
ATOM 847 C CA . PHE A 1 113 ? 6.945 -4.824 3.242 1.00 95.00 113 PHE A CA 1
ATOM 848 C C . PHE A 1 113 ? 7.356 -6.146 3.907 1.00 95.00 113 PHE A C 1
ATOM 850 O O . PHE A 1 113 ? 6.777 -6.519 4.917 1.00 95.00 113 PHE A O 1
ATOM 857 N N . GLY A 1 114 ? 8.324 -6.878 3.343 1.00 93.81 114 GLY A N 1
ATOM 858 C CA . GLY A 1 114 ? 8.617 -8.244 3.782 1.00 93.81 114 GLY A CA 1
ATOM 859 C C . GLY A 1 114 ? 9.094 -8.327 5.231 1.00 93.81 114 GLY A C 1
ATOM 860 O O . GLY A 1 114 ? 8.521 -9.065 6.021 1.00 93.81 114 GLY A O 1
ATOM 861 N N . GLU A 1 115 ? 10.090 -7.519 5.594 1.00 92.44 115 GLU A N 1
ATOM 862 C CA . GLU A 1 115 ? 10.584 -7.435 6.975 1.00 92.44 115 GLU A CA 1
ATOM 863 C C . GLU A 1 115 ? 9.492 -6.967 7.941 1.00 92.44 115 GLU A C 1
ATOM 865 O O . GLU A 1 115 ? 9.310 -7.556 8.997 1.00 92.44 115 GLU A O 1
ATOM 870 N N . LEU A 1 116 ? 8.702 -5.974 7.532 1.00 94.25 116 LEU A N 1
ATOM 871 C CA . LEU A 1 116 ? 7.582 -5.454 8.311 1.00 94.25 116 LEU A CA 1
ATOM 872 C C . LEU A 1 116 ? 6.568 -6.555 8.642 1.00 94.25 116 LEU A C 1
ATOM 874 O O . LEU A 1 116 ? 6.157 -6.669 9.789 1.00 94.25 116 LEU A O 1
ATOM 878 N N . VAL A 1 117 ? 6.190 -7.379 7.663 1.00 95.44 117 VAL A N 1
ATOM 879 C CA . VAL A 1 117 ? 5.243 -8.484 7.873 1.00 95.44 117 VAL A CA 1
ATOM 880 C C . VAL A 1 117 ? 5.840 -9.583 8.751 1.00 95.44 117 VAL A C 1
ATOM 882 O O . VAL A 1 117 ? 5.148 -10.115 9.613 1.00 95.44 117 VAL A O 1
ATOM 885 N N . LEU A 1 118 ? 7.114 -9.924 8.545 1.00 94.62 118 LEU A N 1
ATOM 886 C CA . LEU A 1 118 ? 7.769 -11.041 9.235 1.00 94.62 118 LEU A CA 1
ATOM 887 C C . LEU A 1 118 ? 8.241 -10.703 10.656 1.00 94.62 118 LEU A C 1
ATOM 889 O O . LEU A 1 118 ? 8.421 -11.617 11.455 1.00 94.62 118 LEU A O 1
ATOM 893 N N . ALA A 1 119 ? 8.463 -9.423 10.964 1.00 93.44 119 ALA A N 1
ATOM 894 C CA . ALA A 1 119 ? 9.014 -8.961 12.240 1.00 93.44 119 ALA A CA 1
ATOM 895 C C . ALA A 1 119 ? 8.077 -8.013 13.012 1.00 93.44 119 ALA A C 1
ATOM 897 O O . ALA A 1 119 ? 8.495 -7.425 14.010 1.00 93.44 119 ALA A O 1
ATOM 898 N N . SER A 1 120 ? 6.828 -7.831 12.564 1.00 92.06 120 SER A N 1
ATOM 899 C CA . SER A 1 120 ? 5.861 -6.985 13.270 1.00 92.06 120 SER A CA 1
ATOM 900 C C . SER A 1 120 ? 5.661 -7.466 14.713 1.00 92.06 120 SER A C 1
ATOM 902 O O . SER A 1 120 ? 5.389 -8.650 14.922 1.00 92.06 120 SER A O 1
ATOM 904 N N . PRO A 1 121 ? 5.719 -6.565 15.712 1.00 92.38 121 PRO A N 1
ATOM 905 C CA . PRO A 1 121 ? 5.361 -6.904 17.086 1.00 92.38 121 PRO A CA 1
ATOM 906 C C . PRO A 1 121 ? 3.838 -6.987 17.295 1.00 92.38 121 PRO A C 1
ATOM 908 O O . PRO A 1 121 ? 3.393 -7.394 18.365 1.00 92.38 121 PRO A O 1
ATOM 911 N N . TYR A 1 122 ? 3.036 -6.583 16.303 1.00 94.38 122 TYR A N 1
ATOM 912 C CA . TYR A 1 122 ? 1.576 -6.589 16.364 1.00 94.38 122 TYR A CA 1
ATOM 913 C C . TYR A 1 122 ? 0.984 -7.788 15.611 1.00 94.38 122 TYR A C 1
ATOM 915 O O . TYR A 1 122 ? 1.529 -8.173 14.569 1.00 94.38 122 TYR A O 1
ATOM 923 N N . PRO A 1 123 ? -0.149 -8.346 16.078 1.00 93.81 123 PRO A N 1
ATOM 924 C CA . PRO A 1 123 ? -0.833 -9.437 15.391 1.00 9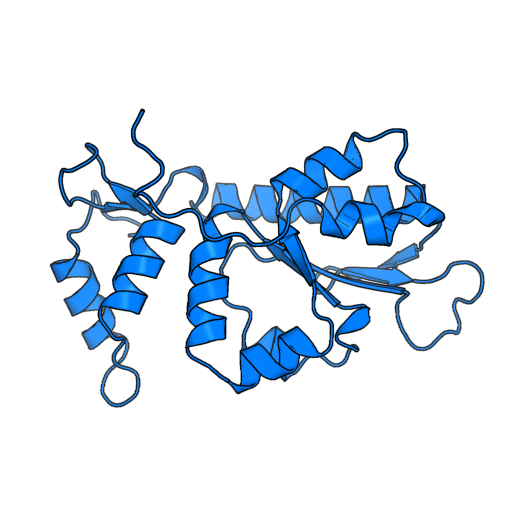3.81 123 PRO A CA 1
ATOM 925 C C . PRO A 1 123 ? -1.234 -9.108 13.951 1.00 93.81 123 PRO A C 1
ATOM 927 O O . PRO A 1 123 ? -1.593 -7.978 13.615 1.00 93.81 123 PRO A O 1
ATOM 930 N N . ALA A 1 124 ? -1.231 -10.131 13.097 1.00 95.38 124 ALA A N 1
ATOM 931 C CA . ALA A 1 124 ? -1.570 -9.998 11.683 1.00 95.38 124 ALA A CA 1
ATOM 932 C C . ALA A 1 124 ? -3.008 -9.496 11.456 1.00 95.38 124 ALA A C 1
ATOM 934 O O . ALA A 1 124 ? -3.221 -8.609 10.636 1.00 95.38 124 ALA A O 1
ATOM 935 N N . ASN A 1 125 ? -3.984 -10.008 12.210 1.00 94.06 125 ASN A N 1
ATOM 936 C CA . ASN A 1 125 ? -5.413 -9.712 12.037 1.00 94.06 125 ASN A CA 1
ATOM 937 C C . ASN A 1 125 ? -5.805 -8.243 12.298 1.00 94.06 125 ASN A C 1
ATOM 939 O O . ASN A 1 125 ? -6.796 -7.767 11.740 1.00 94.06 125 ASN A O 1
ATOM 943 N N . CYS A 1 126 ? -5.028 -7.502 13.093 1.00 94.69 126 CYS A N 1
ATOM 944 C CA . CYS A 1 126 ? -5.210 -6.059 13.273 1.00 94.69 126 CYS A CA 1
ATOM 945 C C . CYS A 1 126 ? -4.261 -5.216 12.403 1.00 94.69 126 CYS A C 1
ATOM 947 O O . CYS A 1 126 ? -4.373 -3.991 12.395 1.00 94.69 126 CYS A O 1
ATOM 949 N N . SER A 1 127 ? -3.361 -5.839 11.636 1.00 97.25 127 SER A N 1
ATOM 950 C CA . SER A 1 127 ? -2.325 -5.146 10.867 1.00 97.25 127 SER A CA 1
ATOM 951 C C . SER A 1 127 ? -2.696 -4.950 9.395 1.00 97.25 127 SER A C 1
ATOM 953 O O . SER A 1 127 ? -3.133 -5.864 8.690 1.00 97.25 127 SER A O 1
ATOM 955 N N . ILE A 1 128 ? -2.503 -3.722 8.910 1.00 98.12 128 ILE A N 1
ATOM 956 C CA . ILE A 1 128 ? -2.929 -3.268 7.587 1.00 98.12 128 ILE A CA 1
ATOM 957 C C . ILE A 1 128 ? -1.782 -2.520 6.905 1.00 98.12 128 ILE A C 1
ATOM 959 O O . ILE A 1 128 ? -1.284 -1.511 7.405 1.00 98.12 128 ILE A O 1
ATOM 963 N N . ILE A 1 129 ? -1.385 -2.972 5.717 1.00 98.19 129 ILE A N 1
ATOM 964 C CA . ILE A 1 129 ? -0.446 -2.247 4.859 1.00 98.19 129 ILE A CA 1
ATOM 965 C C . ILE A 1 129 ? -1.232 -1.341 3.918 1.00 98.19 129 ILE A C 1
ATOM 967 O O . ILE A 1 129 ? -2.044 -1.798 3.117 1.00 98.19 129 ILE A O 1
ATOM 971 N N . VAL A 1 130 ? -0.946 -0.045 3.972 1.00 98.44 130 VAL A N 1
ATOM 972 C CA . VAL A 1 130 ? -1.594 0.976 3.151 1.00 98.44 130 VAL A CA 1
ATOM 973 C C . VAL A 1 130 ? -0.615 1.423 2.068 1.00 98.44 130 VAL A C 1
ATOM 975 O O . VAL A 1 130 ? 0.463 1.918 2.393 1.00 98.44 130 VAL A O 1
ATOM 978 N N . LEU A 1 131 ? -0.948 1.244 0.786 1.00 97.81 131 LEU A N 1
ATOM 979 C CA . LEU A 1 131 ? -0.000 1.461 -0.323 1.00 97.81 131 LEU A CA 1
ATOM 980 C C . LEU A 1 131 ? -0.643 1.998 -1.619 1.00 97.81 131 LEU A C 1
ATOM 982 O O . LEU A 1 131 ? -1.864 1.919 -1.796 1.00 97.81 131 LEU A O 1
ATOM 986 N N . PRO A 1 132 ? 0.144 2.539 -2.573 1.00 97.00 132 PRO A N 1
ATOM 987 C CA . PRO A 1 132 ? -0.374 2.921 -3.880 1.00 97.00 132 PRO A CA 1
ATOM 988 C C . PRO A 1 132 ? -0.876 1.700 -4.651 1.00 97.00 132 PRO A C 1
ATOM 990 O O . PRO A 1 132 ? -0.177 0.694 -4.742 1.00 97.00 132 PRO A O 1
ATOM 993 N N . GLY A 1 133 ? -2.035 1.810 -5.308 1.00 94.81 133 GLY A N 1
ATOM 994 C CA . GLY A 1 133 ? -2.615 0.697 -6.076 1.00 94.81 133 GLY A CA 1
ATOM 995 C C . GLY A 1 133 ? -1.681 0.120 -7.150 1.00 94.81 133 GLY A C 1
ATOM 996 O O . GLY A 1 133 ? -1.672 -1.086 -7.360 1.00 94.81 133 GLY A O 1
ATOM 997 N N . ALA A 1 134 ? -0.807 0.947 -7.736 1.00 94.50 134 ALA A N 1
ATOM 998 C CA . ALA A 1 134 ? 0.228 0.523 -8.687 1.00 94.50 134 ALA A CA 1
ATOM 999 C C . ALA A 1 134 ? 1.220 -0.520 -8.128 1.00 94.50 134 ALA A C 1
ATOM 1001 O O . ALA A 1 134 ? 2.006 -1.101 -8.876 1.00 94.50 134 ALA A O 1
ATOM 1002 N N . ARG A 1 135 ? 1.239 -0.745 -6.806 1.00 95.94 135 ARG A N 1
ATOM 1003 C CA . ARG A 1 135 ? 2.137 -1.710 -6.156 1.00 95.94 135 ARG A CA 1
ATOM 1004 C C . ARG A 1 135 ? 1.487 -3.072 -5.936 1.00 95.94 135 ARG A C 1
ATOM 1006 O O . ARG A 1 135 ? 2.192 -4.001 -5.559 1.00 95.94 135 ARG A O 1
ATOM 1013 N N . ALA A 1 136 ? 0.190 -3.207 -6.225 1.00 93.75 136 ALA A N 1
ATOM 1014 C CA . ALA A 1 136 ? -0.581 -4.430 -6.011 1.00 93.75 136 ALA A CA 1
ATOM 1015 C C . ALA A 1 136 ? 0.033 -5.652 -6.713 1.00 93.75 136 ALA A C 1
ATOM 1017 O O . ALA A 1 136 ? 0.359 -6.625 -6.039 1.00 93.75 136 ALA A O 1
ATOM 1018 N N . ASN A 1 137 ? 0.288 -5.580 -8.025 1.00 93.06 137 ASN A N 1
ATOM 1019 C CA . ASN A 1 137 ? 0.871 -6.699 -8.780 1.00 93.06 137 ASN A CA 1
ATOM 1020 C C . ASN A 1 137 ? 2.235 -7.130 -8.213 1.00 93.06 137 ASN A C 1
ATOM 1022 O O . ASN A 1 137 ? 2.509 -8.320 -8.070 1.00 93.06 137 ASN A O 1
ATOM 1026 N N . LEU A 1 138 ? 3.079 -6.171 -7.814 1.00 95.19 138 LEU A N 1
ATOM 1027 C CA . LEU A 1 138 ? 4.385 -6.474 -7.230 1.00 95.19 138 LEU A CA 1
ATOM 1028 C C . LEU A 1 138 ? 4.268 -7.105 -5.832 1.00 95.19 138 LEU A C 1
ATOM 1030 O O . LEU A 1 138 ? 5.072 -7.968 -5.486 1.00 95.19 138 LEU A O 1
ATOM 1034 N N . VAL A 1 139 ? 3.274 -6.711 -5.031 1.00 95.31 139 VAL A N 1
ATOM 1035 C CA . VAL A 1 139 ? 2.964 -7.365 -3.747 1.00 95.31 139 VAL A CA 1
ATOM 1036 C C . VAL A 1 139 ? 2.553 -8.819 -3.974 1.00 95.31 139 VAL A C 1
ATOM 1038 O O . VAL A 1 139 ? 3.128 -9.712 -3.354 1.00 95.31 139 VAL A O 1
ATOM 1041 N N . ILE A 1 140 ? 1.630 -9.060 -4.908 1.00 93.50 140 ILE A N 1
ATOM 1042 C CA . ILE A 1 140 ? 1.136 -10.404 -5.232 1.00 93.50 140 ILE A CA 1
ATOM 1043 C C . ILE A 1 140 ? 2.275 -11.282 -5.771 1.00 93.50 140 ILE A C 1
ATOM 1045 O O . ILE A 1 140 ? 2.465 -12.409 -5.314 1.00 93.50 140 ILE A O 1
ATOM 1049 N N . SER A 1 141 ? 3.105 -10.750 -6.673 1.00 93.31 141 SER A N 1
ATOM 1050 C CA . SER A 1 141 ? 4.292 -11.447 -7.182 1.00 93.31 141 SER A CA 1
ATOM 1051 C C . SER A 1 141 ? 5.251 -11.860 -6.055 1.00 93.31 141 SER A C 1
ATOM 1053 O O . SER A 1 141 ? 5.717 -13.001 -6.022 1.00 93.31 141 SER A O 1
ATOM 1055 N N . LYS A 1 142 ? 5.507 -10.970 -5.085 1.00 93.62 142 LYS A N 1
ATOM 1056 C CA . LYS A 1 142 ? 6.351 -11.280 -3.919 1.00 93.62 142 LYS A CA 1
ATOM 1057 C C . LYS A 1 142 ? 5.739 -12.360 -3.028 1.00 93.62 142 LYS A C 1
ATOM 1059 O O . LYS A 1 142 ? 6.468 -13.245 -2.590 1.00 93.62 142 LYS A O 1
ATOM 1064 N N . GLN A 1 143 ? 4.425 -12.323 -2.805 1.00 92.69 143 GLN A N 1
ATOM 1065 C CA . GLN A 1 143 ? 3.712 -13.346 -2.036 1.00 92.69 143 GLN A CA 1
ATOM 1066 C C . GLN A 1 143 ? 3.803 -14.726 -2.702 1.00 92.69 143 GLN A C 1
ATOM 1068 O O . GLN A 1 143 ? 4.048 -15.720 -2.026 1.00 92.69 143 GLN A O 1
ATOM 1073 N N . ARG A 1 144 ? 3.651 -14.799 -4.032 1.00 91.50 144 ARG A N 1
ATOM 1074 C CA . ARG A 1 144 ? 3.782 -16.061 -4.783 1.00 91.50 144 ARG A CA 1
ATOM 1075 C C . ARG A 1 144 ? 5.190 -16.653 -4.680 1.00 91.50 144 ARG A C 1
ATOM 1077 O O . ARG A 1 144 ? 5.338 -17.871 -4.679 1.00 91.50 144 ARG A O 1
ATOM 1084 N N . ARG A 1 145 ? 6.212 -15.796 -4.614 1.00 91.12 145 ARG A N 1
ATOM 1085 C CA . ARG A 1 145 ? 7.622 -16.205 -4.610 1.00 91.12 145 ARG A CA 1
ATOM 1086 C C . ARG A 1 145 ? 8.154 -16.603 -3.229 1.00 91.12 145 ARG A C 1
ATOM 1088 O O . ARG A 1 145 ? 9.030 -17.460 -3.174 1.00 91.12 145 ARG A O 1
ATOM 1095 N N . ASP A 1 146 ? 7.677 -15.994 -2.141 1.00 92.62 146 ASP A N 1
ATOM 1096 C CA . ASP A 1 146 ? 8.148 -16.279 -0.775 1.00 92.62 146 ASP A CA 1
ATOM 1097 C C . ASP A 1 146 ? 7.038 -16.925 0.083 1.00 92.62 146 ASP A C 1
ATOM 1099 O O . ASP A 1 146 ? 6.135 -16.222 0.555 1.00 92.62 146 ASP A O 1
ATOM 1103 N N . PRO A 1 147 ? 7.110 -18.247 0.348 1.00 93.75 147 PRO A N 1
ATOM 1104 C CA . PRO A 1 147 ? 6.130 -18.954 1.171 1.00 93.75 147 PRO A CA 1
ATOM 1105 C C . PRO A 1 147 ? 5.969 -18.391 2.586 1.00 93.75 147 PRO A C 1
ATOM 1107 O O . PRO A 1 147 ? 4.878 -18.475 3.144 1.00 93.75 147 PRO A O 1
ATOM 1110 N N . ARG A 1 148 ? 7.015 -17.785 3.164 1.00 94.88 148 ARG A N 1
ATOM 1111 C CA . ARG A 1 148 ? 6.949 -17.194 4.511 1.00 94.88 148 ARG A CA 1
ATOM 1112 C C . ARG A 1 148 ? 6.099 -15.934 4.502 1.00 94.88 148 ARG A C 1
ATOM 1114 O O . ARG A 1 148 ? 5.283 -15.745 5.397 1.00 94.88 148 ARG A O 1
ATOM 1121 N N . LEU A 1 149 ? 6.257 -15.096 3.471 1.00 94.75 149 LEU A N 1
ATOM 1122 C CA . LEU A 1 149 ? 5.405 -13.919 3.284 1.00 94.75 149 LEU A CA 1
ATOM 1123 C C . LEU A 1 149 ? 3.958 -14.331 3.064 1.00 94.75 149 LEU A C 1
ATOM 1125 O O . LEU A 1 149 ? 3.068 -13.734 3.657 1.00 94.75 149 LEU A O 1
ATOM 1129 N N . ARG A 1 150 ? 3.726 -15.363 2.246 1.00 95.06 150 ARG A N 1
ATOM 1130 C CA . ARG A 1 150 ? 2.384 -15.905 2.041 1.00 95.06 150 ARG A CA 1
ATOM 1131 C C . ARG A 1 150 ? 1.760 -16.371 3.349 1.00 95.06 150 ARG A C 1
ATOM 1133 O O . ARG A 1 150 ? 0.687 -15.894 3.685 1.00 95.06 150 ARG A O 1
ATOM 1140 N N . GLN A 1 151 ? 2.458 -17.217 4.100 1.00 94.44 151 GLN A N 1
ATOM 1141 C CA . GLN A 1 151 ? 1.975 -17.732 5.377 1.00 94.44 151 GLN A CA 1
ATOM 1142 C C . GLN A 1 151 ? 1.682 -16.607 6.373 1.00 94.44 151 GLN A C 1
ATOM 1144 O O . GLN A 1 151 ? 0.642 -16.630 7.019 1.00 94.44 151 GLN A O 1
ATOM 1149 N N . ALA A 1 152 ? 2.575 -15.622 6.495 1.00 92.31 152 ALA A N 1
ATOM 1150 C CA . ALA A 1 152 ? 2.356 -14.488 7.383 1.00 92.31 152 ALA A CA 1
ATOM 1151 C C . ALA A 1 152 ? 1.140 -13.660 6.943 1.00 92.31 152 ALA A C 1
ATOM 1153 O O . ALA A 1 152 ? 0.322 -13.300 7.779 1.00 92.31 152 ALA A O 1
ATOM 1154 N N . ILE A 1 153 ? 0.964 -13.410 5.640 1.00 94.38 153 ILE A N 1
ATOM 1155 C CA . ILE A 1 153 ? -0.215 -12.697 5.131 1.00 94.38 153 ILE A CA 1
ATOM 1156 C C . ILE A 1 153 ? -1.503 -13.476 5.418 1.00 94.38 153 ILE A C 1
ATOM 1158 O O . ILE A 1 153 ? -2.468 -12.892 5.910 1.00 94.38 153 ILE A O 1
ATOM 1162 N N . ASP A 1 154 ? -1.491 -14.791 5.194 1.00 94.62 154 ASP A N 1
ATOM 1163 C CA . ASP A 1 154 ? -2.633 -15.682 5.418 1.00 94.62 154 ASP A CA 1
ATOM 1164 C C . ASP A 1 154 ? -3.052 -15.747 6.908 1.00 94.62 154 ASP A C 1
ATOM 1166 O O . ASP A 1 154 ? -4.175 -16.142 7.212 1.00 94.62 154 ASP A O 1
ATOM 1170 N N . GLN A 1 155 ? -2.203 -15.296 7.847 1.00 94.25 155 GLN A N 1
ATOM 1171 C CA . GLN A 1 155 ? -2.558 -15.128 9.268 1.00 94.25 155 GLN A CA 1
ATOM 1172 C C . GLN A 1 155 ? -3.454 -13.907 9.545 1.00 94.25 155 GLN A C 1
ATOM 1174 O O . GLN A 1 155 ? -3.882 -13.713 10.684 1.00 94.25 155 GLN A O 1
ATOM 1179 N N . GLY A 1 156 ? -3.749 -13.082 8.536 1.00 94.25 156 GLY A N 1
ATOM 1180 C CA . GLY A 1 156 ? -4.755 -12.021 8.629 1.00 94.25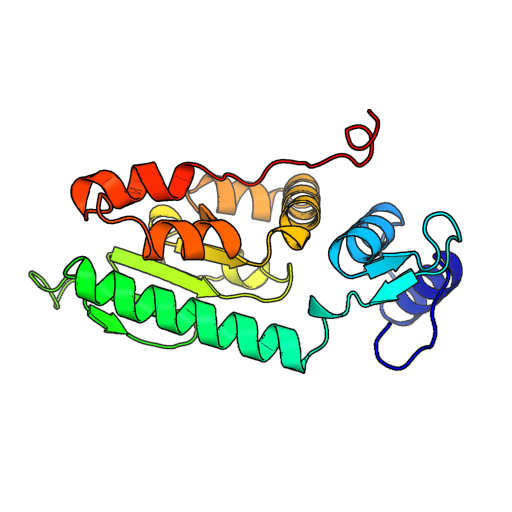 156 GLY A CA 1
ATOM 1181 C C . GLY A 1 156 ? -4.278 -10.620 8.259 1.00 94.25 156 GLY A C 1
ATOM 1182 O O . GLY A 1 156 ? -5.036 -9.675 8.475 1.00 94.25 156 GLY A O 1
ATOM 1183 N N . TRP A 1 157 ? -3.072 -10.458 7.699 1.00 96.44 157 TRP A N 1
ATOM 1184 C CA . TRP A 1 157 ? -2.651 -9.143 7.209 1.00 96.44 157 TRP A CA 1
ATOM 1185 C C . TRP A 1 157 ? -3.581 -8.666 6.105 1.00 96.44 157 TRP A C 1
ATOM 1187 O O . TRP A 1 157 ? -3.897 -9.399 5.165 1.00 96.44 157 TRP A O 1
ATOM 1197 N N . ARG A 1 158 ? -3.947 -7.388 6.169 1.00 95.75 158 ARG A N 1
ATOM 1198 C CA . ARG A 1 158 ? -4.762 -6.744 5.138 1.00 95.75 158 ARG A CA 1
ATOM 1199 C C . ARG A 1 158 ? -3.952 -5.731 4.348 1.00 95.75 158 ARG A C 1
ATOM 1201 O O . ARG A 1 158 ? -2.965 -5.172 4.824 1.00 95.75 158 ARG A O 1
ATOM 1208 N N . PHE A 1 159 ? -4.408 -5.461 3.132 1.00 97.06 159 PHE A N 1
ATOM 1209 C CA . PHE A 1 159 ? -3.839 -4.441 2.262 1.00 97.06 159 PHE A CA 1
ATOM 1210 C C . PHE A 1 159 ? -4.919 -3.444 1.861 1.00 97.06 159 PHE A C 1
ATOM 1212 O O . PHE A 1 159 ? -5.993 -3.838 1.416 1.00 97.06 159 PHE A O 1
ATOM 1219 N N . LEU A 1 160 ? -4.610 -2.156 1.977 1.00 97.81 160 LEU A N 1
ATOM 1220 C CA . LEU A 1 160 ? -5.514 -1.059 1.661 1.00 97.81 160 LEU A CA 1
ATOM 1221 C C . LEU A 1 160 ? -4.874 -0.141 0.618 1.00 97.81 160 LEU A C 1
ATOM 1223 O O . LEU A 1 160 ? -3.798 0.423 0.824 1.00 97.81 160 LEU A O 1
ATOM 1227 N N . LYS A 1 161 ? -5.532 0.031 -0.529 1.00 97.94 161 LYS A N 1
ATOM 1228 C CA . LYS A 1 161 ? -5.036 0.930 -1.578 1.00 97.94 161 LYS A CA 1
ATOM 1229 C C . LYS A 1 161 ? -5.327 2.386 -1.209 1.00 97.94 161 LYS A C 1
ATOM 1231 O O . LYS A 1 161 ? -6.402 2.696 -0.705 1.00 97.94 161 LYS A O 1
ATOM 1236 N N . PHE A 1 162 ? -4.425 3.305 -1.560 1.00 97.88 162 PHE A N 1
ATOM 1237 C CA . PHE A 1 162 ? -4.605 4.750 -1.314 1.00 97.88 162 PHE A CA 1
ATOM 1238 C C . PHE A 1 162 ? -5.928 5.303 -1.863 1.00 97.88 162 PHE A C 1
ATOM 1240 O O . PHE A 1 162 ? -6.580 6.107 -1.205 1.00 97.88 162 PHE A O 1
ATOM 1247 N N . ARG A 1 163 ? -6.345 4.862 -3.057 1.00 96.56 163 ARG A N 1
ATOM 1248 C CA . ARG A 1 163 ? -7.631 5.266 -3.651 1.00 96.56 163 ARG A CA 1
ATOM 1249 C C . ARG A 1 163 ? -8.822 4.830 -2.794 1.00 96.56 163 ARG A C 1
ATOM 1251 O O . ARG A 1 163 ? -9.741 5.611 -2.604 1.00 96.56 163 ARG A O 1
ATOM 1258 N N . HIS A 1 164 ? -8.765 3.620 -2.238 1.00 97.94 164 HIS A N 1
ATOM 1259 C CA . HIS A 1 164 ? -9.843 3.073 -1.423 1.00 97.94 164 HIS A CA 1
ATOM 1260 C C . HIS A 1 164 ? -9.932 3.793 -0.084 1.00 97.94 164 HIS A C 1
ATOM 1262 O O . HIS A 1 164 ? -11.006 4.211 0.320 1.00 97.94 164 HIS A O 1
ATOM 1268 N N . LEU A 1 165 ? -8.789 4.064 0.551 1.00 98.38 165 LEU A N 1
ATOM 1269 C CA . LEU A 1 165 ? -8.746 4.879 1.765 1.00 98.38 165 LEU A CA 1
ATOM 1270 C C . LEU A 1 165 ? -9.357 6.278 1.552 1.00 98.38 165 LEU A C 1
ATOM 1272 O O . LEU A 1 165 ? -10.110 6.747 2.402 1.00 98.38 165 LEU A O 1
ATOM 1276 N N . ARG A 1 166 ? -9.075 6.931 0.415 1.00 98.12 166 ARG A N 1
ATOM 1277 C CA . ARG A 1 166 ? -9.702 8.218 0.057 1.00 98.12 166 ARG A CA 1
ATOM 1278 C C . ARG A 1 166 ? -11.225 8.084 -0.081 1.00 98.12 166 ARG A C 1
ATOM 1280 O O . ARG A 1 166 ? -11.944 8.872 0.519 1.00 98.12 166 ARG A O 1
ATOM 1287 N N . HIS A 1 167 ? -11.713 7.049 -0.767 1.00 97.50 167 HIS A N 1
ATOM 1288 C CA . HIS A 1 167 ? -13.154 6.785 -0.875 1.00 97.50 167 HIS A CA 1
ATOM 1289 C C . HIS A 1 167 ? -13.823 6.514 0.481 1.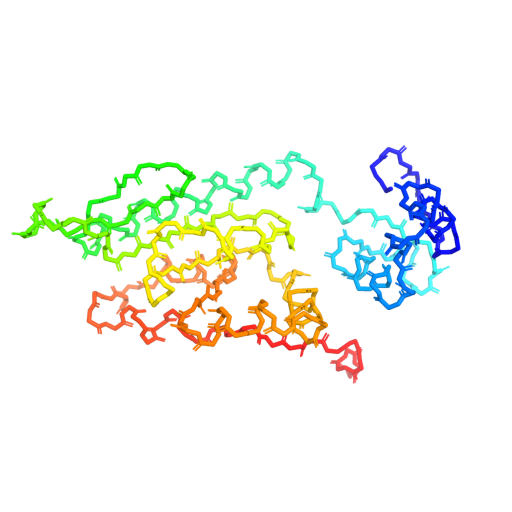00 97.50 167 HIS A C 1
ATOM 1291 O O . HIS A 1 167 ? -14.907 7.027 0.747 1.00 97.50 167 HIS A O 1
ATOM 1297 N N . LEU A 1 168 ? -13.178 5.751 1.368 1.00 97.38 168 LEU A N 1
ATOM 1298 C CA . LEU A 1 168 ? -13.681 5.503 2.723 1.00 97.38 168 LEU A CA 1
ATOM 1299 C C . LEU A 1 168 ? -13.778 6.799 3.541 1.00 97.38 168 LEU A C 1
ATOM 1301 O O . LEU A 1 168 ? -14.744 6.993 4.279 1.00 97.38 168 LEU A O 1
ATOM 1305 N N . ALA A 1 169 ? -12.812 7.707 3.385 1.00 96.75 169 ALA A N 1
ATOM 1306 C CA . ALA A 1 169 ? -12.819 9.011 4.047 1.00 96.75 169 ALA A CA 1
ATOM 1307 C C . ALA A 1 169 ? -14.052 9.846 3.683 1.00 96.75 169 ALA A C 1
ATOM 1309 O O . ALA A 1 169 ? -14.661 10.470 4.554 1.00 96.75 169 ALA A O 1
ATOM 1310 N N . GLU A 1 170 ? -14.441 9.801 2.412 1.00 96.25 170 GLU A N 1
ATOM 1311 C CA . GLU A 1 170 ? -15.572 10.542 1.854 1.00 96.25 170 GLU A CA 1
ATOM 1312 C C . GLU A 1 170 ? -16.925 9.861 2.110 1.00 96.25 170 GLU A C 1
ATOM 1314 O O . GLU A 1 170 ? -17.964 10.499 1.960 1.00 96.25 170 GLU A O 1
ATOM 1319 N N . SER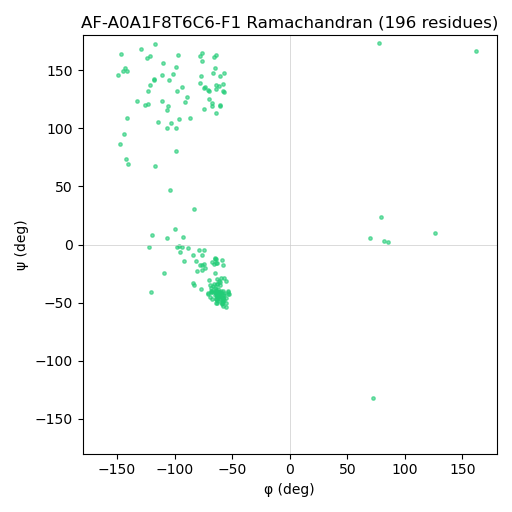 A 1 171 ? -16.938 8.590 2.526 1.00 94.50 171 SER A N 1
ATOM 1320 C CA . SER A 1 171 ? -18.173 7.837 2.745 1.00 94.50 171 SER A CA 1
ATOM 1321 C C . SER A 1 171 ? -18.898 8.266 4.033 1.00 94.50 171 SER A C 1
ATOM 1323 O O . SER A 1 171 ? -18.370 8.045 5.130 1.00 94.50 171 SER A O 1
ATOM 1325 N N . PRO A 1 172 ? -20.126 8.818 3.948 1.00 90.75 172 PRO A N 1
ATOM 1326 C CA . PRO A 1 172 ? -20.917 9.185 5.123 1.00 90.75 172 PRO A CA 1
ATOM 1327 C C . PRO A 1 172 ? -21.548 7.971 5.821 1.00 90.75 172 PRO A C 1
ATOM 1329 O O . PRO A 1 172 ? -21.959 8.077 6.971 1.00 90.75 172 PRO A O 1
ATOM 1332 N N . SER A 1 173 ? -21.633 6.820 5.144 1.00 92.88 173 SER A N 1
ATOM 1333 C CA . SER A 1 173 ? -22.165 5.573 5.707 1.00 92.88 173 SER A CA 1
ATOM 1334 C C . SER A 1 173 ? -21.101 4.730 6.417 1.00 92.88 173 SER A C 1
ATOM 1336 O O . SER A 1 173 ? -21.430 3.681 6.975 1.00 92.88 173 SER A O 1
ATOM 1338 N N . LEU A 1 174 ? -19.832 5.160 6.402 1.00 96.81 174 LEU A N 1
ATOM 1339 C CA . LEU A 1 174 ? -18.764 4.488 7.134 1.00 96.81 174 LEU A CA 1
ATOM 1340 C C . LEU A 1 174 ? -18.999 4.640 8.639 1.00 96.81 174 LEU A C 1
ATOM 1342 O O . LEU A 1 174 ? -18.993 5.743 9.183 1.00 96.81 174 LEU A O 1
ATOM 1346 N N . THR A 1 175 ? -19.151 3.507 9.309 1.00 96.50 175 THR A N 1
ATOM 1347 C CA . THR A 1 175 ? -19.314 3.397 10.755 1.00 96.50 175 THR A CA 1
ATOM 1348 C C . THR A 1 175 ? -18.322 2.382 11.297 1.00 96.50 175 THR A C 1
ATOM 1350 O O . THR A 1 175 ? -17.710 1.611 10.561 1.00 96.50 175 THR A O 1
ATOM 1353 N N . ARG A 1 176 ? -18.170 2.341 12.618 1.00 94.12 176 ARG A N 1
ATOM 1354 C CA . ARG A 1 176 ? -17.314 1.343 13.257 1.00 94.12 176 ARG A CA 1
ATOM 1355 C C . ARG A 1 176 ? -17.818 -0.088 13.026 1.00 94.12 176 ARG A C 1
ATOM 1357 O O . ARG A 1 176 ? -17.009 -0.992 12.862 1.00 94.12 176 ARG A O 1
ATOM 1364 N N . ALA A 1 177 ? -19.137 -0.278 12.956 1.00 95.62 177 ALA A N 1
ATOM 1365 C CA . ALA A 1 177 ? -19.761 -1.589 12.786 1.00 95.62 177 ALA A CA 1
ATOM 1366 C C . ALA A 1 177 ? -19.537 -2.203 11.393 1.00 95.62 177 ALA A C 1
ATOM 1368 O O . ALA A 1 177 ? -19.477 -3.421 11.277 1.00 95.62 177 ALA A O 1
ATOM 1369 N N . ASN A 1 178 ? -19.399 -1.379 10.348 1.00 96.50 178 ASN A N 1
ATOM 1370 C CA . ASN A 1 178 ? -19.171 -1.846 8.973 1.00 96.50 178 ASN A CA 1
ATOM 1371 C C . ASN A 1 178 ? -17.733 -1.619 8.478 1.00 96.50 178 ASN A C 1
ATOM 1373 O O . ASN A 1 178 ? -17.436 -1.871 7.313 1.00 96.50 178 ASN A O 1
ATOM 1377 N N . LEU A 1 179 ? -16.831 -1.150 9.346 1.00 95.94 179 LEU A N 1
ATOM 1378 C CA . LEU A 1 179 ? -15.466 -0.789 8.974 1.00 95.94 179 LEU A CA 1
ATOM 1379 C C . LEU A 1 179 ? -14.702 -1.969 8.360 1.00 95.94 179 LEU A C 1
ATOM 1381 O O . LEU A 1 179 ? -14.115 -1.815 7.291 1.00 95.94 179 LEU A O 1
ATOM 1385 N N . ASP A 1 180 ? -14.711 -3.135 9.011 1.00 94.44 180 ASP A N 1
ATOM 1386 C CA . ASP A 1 180 ? -13.961 -4.303 8.531 1.00 94.44 180 ASP A CA 1
ATOM 1387 C C . ASP A 1 180 ? -14.465 -4.808 7.174 1.00 94.44 180 ASP A C 1
ATOM 1389 O O . ASP A 1 180 ? -13.655 -5.158 6.315 1.00 94.44 180 ASP A O 1
ATOM 1393 N N . GLU A 1 181 ? -15.782 -4.781 6.955 1.00 94.69 181 GLU A N 1
ATOM 1394 C CA . GLU A 1 181 ? -16.400 -5.125 5.672 1.00 94.69 181 GLU A CA 1
ATOM 1395 C C . GLU A 1 181 ? -15.984 -4.129 4.582 1.00 94.69 181 GLU A C 1
ATOM 1397 O O . GLU A 1 181 ? -15.481 -4.523 3.529 1.00 94.69 181 GLU A O 1
ATOM 1402 N N . LEU A 1 182 ? -16.121 -2.827 4.850 1.00 95.56 182 LEU A N 1
ATOM 1403 C CA . LEU A 1 182 ? -15.796 -1.785 3.879 1.00 95.56 182 LEU A CA 1
ATOM 1404 C C . LEU A 1 182 ? -14.300 -1.747 3.544 1.00 95.56 182 LEU A C 1
ATOM 1406 O O . LEU A 1 182 ? -13.940 -1.497 2.392 1.00 95.56 182 LEU A O 1
ATOM 1410 N N . LEU A 1 183 ? -13.416 -2.048 4.502 1.00 94.44 183 LEU A N 1
ATOM 1411 C CA . LEU A 1 183 ? -11.976 -2.180 4.256 1.00 94.44 183 LEU A CA 1
ATOM 1412 C C . LEU A 1 183 ? -11.654 -3.284 3.233 1.00 94.44 183 LEU A C 1
ATOM 1414 O O . LEU A 1 183 ? -10.668 -3.154 2.508 1.00 94.44 183 LEU A O 1
ATOM 1418 N N . ALA A 1 184 ? -12.479 -4.331 3.134 1.00 92.38 184 ALA A N 1
ATOM 1419 C CA . ALA A 1 184 ? -12.244 -5.479 2.258 1.00 92.38 184 ALA A CA 1
ATOM 1420 C C . ALA A 1 184 ? -12.701 -5.284 0.794 1.00 92.38 184 ALA A C 1
ATOM 1422 O O . ALA A 1 184 ? -12.372 -6.117 -0.050 1.00 92.38 184 ALA A O 1
ATOM 1423 N N . LEU A 1 185 ? -13.426 -4.204 0.464 1.00 92.00 185 LEU A N 1
ATOM 1424 C CA . LEU A 1 185 ? -14.108 -4.049 -0.835 1.00 92.00 185 LEU A CA 1
ATOM 1425 C C . LEU A 1 185 ? -13.211 -3.743 -2.056 1.00 92.00 185 LEU A C 1
ATOM 1427 O O . LEU A 1 185 ? -13.636 -3.996 -3.181 1.00 92.00 185 LEU A O 1
ATOM 1431 N N . ASP A 1 186 ? -11.986 -3.232 -1.884 1.00 90.50 186 ASP A N 1
ATOM 1432 C CA . ASP A 1 186 ? -11.006 -3.035 -2.983 1.00 90.50 186 ASP A CA 1
ATOM 1433 C C . ASP A 1 186 ? -9.756 -3.905 -2.749 1.00 90.50 186 ASP A C 1
ATOM 1435 O O . ASP A 1 186 ? -8.668 -3.377 -2.469 1.00 90.50 186 ASP A O 1
ATOM 1439 N N . PRO A 1 187 ? -9.885 -5.245 -2.832 1.00 88.00 187 PRO A N 1
ATOM 1440 C CA . PRO A 1 187 ? -8.797 -6.165 -2.527 1.00 88.00 187 PRO A CA 1
ATOM 1441 C C . PRO A 1 187 ? -7.633 -6.005 -3.510 1.00 88.00 187 PRO A C 1
ATOM 1443 O O . PRO A 1 187 ? -7.768 -5.449 -4.605 1.00 88.00 187 PRO A O 1
ATOM 1446 N N . LEU A 1 188 ? -6.453 -6.515 -3.151 1.00 86.88 188 LEU A N 1
ATOM 1447 C CA . LEU A 1 188 ? -5.366 -6.637 -4.121 1.00 86.88 188 LEU A CA 1
ATOM 1448 C C . LEU A 1 188 ? -5.779 -7.628 -5.213 1.00 86.88 188 LEU A C 1
ATOM 1450 O O . LEU A 1 188 ? -5.927 -8.818 -4.963 1.00 86.88 188 LEU A O 1
ATOM 1454 N N . THR A 1 189 ? -5.951 -7.122 -6.428 1.00 79.94 189 THR A N 1
ATOM 1455 C CA . THR A 1 189 ? -6.256 -7.911 -7.620 1.00 79.94 189 THR A CA 1
ATOM 1456 C C . THR A 1 189 ? -5.120 -7.743 -8.611 1.00 79.94 189 THR A C 1
ATOM 1458 O O . THR A 1 189 ? -4.593 -6.635 -8.757 1.00 79.94 189 THR A O 1
ATOM 1461 N N . GLU A 1 190 ? -4.758 -8.818 -9.308 1.00 63.53 190 GLU A N 1
ATOM 1462 C CA . GLU A 1 190 ? -3.866 -8.705 -10.459 1.00 63.53 190 GLU A CA 1
ATOM 1463 C C . GLU A 1 190 ? -4.596 -7.952 -11.568 1.00 63.53 190 GLU A C 1
ATOM 1465 O O . GLU A 1 190 ? -5.670 -8.356 -12.010 1.00 63.53 190 GLU A O 1
ATOM 1470 N N . VAL A 1 191 ? -4.022 -6.837 -12.008 1.00 60.09 191 VAL A N 1
ATOM 1471 C CA . VAL A 1 191 ? -4.421 -6.210 -13.269 1.00 60.09 191 VAL A CA 1
ATOM 1472 C C . VAL A 1 191 ? -3.392 -6.662 -14.290 1.00 60.09 191 VAL A C 1
ATOM 1474 O O . VAL A 1 191 ? -2.270 -6.158 -14.285 1.00 60.09 191 VAL A O 1
ATOM 1477 N N . SER A 1 192 ? -3.733 -7.659 -15.106 1.00 48.62 192 SER A N 1
ATOM 1478 C CA . SER A 1 192 ? -2.912 -8.012 -16.262 1.00 48.62 192 SER A CA 1
ATOM 1479 C C . SER A 1 192 ? -3.089 -6.936 -17.336 1.00 48.62 192 SER A C 1
ATOM 1481 O O . SER A 1 192 ? -4.209 -6.518 -17.632 1.00 48.62 192 SER A O 1
ATOM 1483 N N . GLU A 1 193 ? -1.994 -6.489 -17.957 1.00 48.16 193 GLU A N 1
ATOM 1484 C CA . GLU A 1 193 ? -2.048 -5.592 -19.128 1.00 48.16 193 GLU A CA 1
ATOM 1485 C C . GLU A 1 193 ? -2.845 -6.218 -20.296 1.00 48.16 193 GLU A C 1
ATOM 1487 O O . GLU A 1 193 ? -3.374 -5.504 -21.140 1.00 48.16 193 GLU A O 1
ATOM 1492 N N . GLN A 1 194 ? -3.055 -7.542 -20.289 1.00 42.91 194 GLN A N 1
ATOM 1493 C CA . GLN A 1 194 ? -3.950 -8.244 -21.221 1.00 42.91 194 GLN A CA 1
ATOM 1494 C C . GLN A 1 194 ? -5.439 -7.872 -21.081 1.00 42.91 194 GLN A C 1
ATOM 1496 O O . GLN A 1 194 ? -6.213 -8.193 -21.976 1.00 42.91 194 GLN A O 1
ATOM 1501 N N . MET A 1 195 ? -5.852 -7.167 -20.020 1.00 36.97 195 MET A N 1
ATOM 1502 C CA . MET A 1 195 ? -7.201 -6.588 -19.890 1.00 36.97 195 MET A CA 1
ATOM 1503 C C . MET A 1 195 ? -7.264 -5.085 -20.228 1.00 36.97 195 MET A C 1
ATOM 1505 O O . MET A 1 195 ? -8.257 -4.427 -19.927 1.00 36.97 195 MET A O 1
ATOM 1509 N N . ARG A 1 196 ? -6.223 -4.518 -20.852 1.00 40.12 196 ARG A N 1
ATOM 1510 C CA . ARG A 1 196 ? -6.219 -3.153 -21.413 1.00 40.12 196 ARG A CA 1
ATOM 1511 C C . ARG A 1 196 ? -6.349 -3.166 -22.938 1.00 40.12 196 ARG A C 1
ATOM 1513 O O . ARG A 1 196 ? -5.616 -2.478 -23.630 1.00 40.12 196 ARG A O 1
ATOM 1520 N N . LEU A 1 197 ? -7.279 -3.946 -23.473 1.00 39.75 197 LEU A N 1
ATOM 1521 C CA . LEU A 1 197 ? -7.661 -3.866 -24.882 1.00 39.75 197 LEU A CA 1
ATOM 1522 C C . LEU A 1 197 ? -9.160 -4.128 -24.988 1.00 39.75 197 LEU A C 1
ATOM 1524 O O . LEU A 1 197 ? -9.565 -5.284 -24.992 1.00 39.75 197 LEU A O 1
ATOM 1528 N N . LEU A 1 198 ? -9.938 -3.043 -25.015 1.00 37.00 198 LEU A N 1
ATOM 1529 C CA . LEU A 1 198 ? -11.093 -2.780 -25.883 1.00 37.00 198 LEU A CA 1
ATOM 1530 C C . LEU A 1 198 ? -11.367 -1.270 -25.856 1.00 37.00 198 LEU A C 1
ATOM 1532 O O . LEU A 1 198 ? -11.446 -0.711 -24.739 1.00 37.00 198 LEU A O 1
#

Secondary structure (DSSP, 8-state):
-TT-S-B-HHHHHHHHHHHS-GGGPPPHHHHHHHHHHHEEESSTTSS-EEE-GGGSHHHHHHHHHHHHHHHHHHHHHTTEEEE-SSSEEEEESS-TT-SS-SEEEEE-SSS--HHHHHH-SS-GGGEEEEE-GGGHHHHHHHHHH-HHHHHHHHTT-EEEEHHHHHHHHH-TT--TTTHHHHHTSS------GGG---

Solvent-accessible surface area (backbone atoms only — not comparable to full-atom values): 11299 Å² total; per-residue (Å²): 95,88,95,50,100,49,42,41,66,67,58,52,49,54,52,46,38,70,76,22,61,75,97,57,43,71,56,68,68,60,54,51,41,47,42,70,38,49,30,42,48,66,59,77,89,63,59,28,31,29,56,32,74,71,64,35,69,71,47,35,54,50,50,51,52,53,54,51,51,51,51,42,55,48,26,48,75,54,60,28,46,56,44,75,78,87,52,30,30,26,30,49,64,93,48,69,82,52,94,62,58,67,32,38,37,41,78,38,86,62,78,82,48,68,64,57,65,76,64,50,93,63,63,34,66,37,28,32,41,33,30,51,63,60,35,33,51,44,45,52,53,50,32,76,71,34,68,66,56,34,54,47,38,74,60,38,45,42,56,39,30,51,68,55,54,52,53,54,70,71,41,86,84,68,42,67,91,49,40,73,63,62,59,57,73,62,58,85,57,80,78,58,75,87,76,75,75,133

Mean predicted aligned error: 5.48 Å

Sequence (198 aa):
MQGHLGCTLTEVEIAACVASPGLFTPGLDLIRNCLESYGEEDPAGSGIWKLRPQDAPPARRADLSAMRKILTELGGRLGFTPQGEKPLLWLEVENPDLAQPAMVFYVLATATFGELVLASPYPANCSIIVLPGARANLVISKQRRDPRLRQAIDQGWRFLKFRHLRHLAESPSLTRANLDELLALDPLTEVSEQMRLL

Foldseek 3Di:
DPPDPWDALVRQLVVQCVVQDDPRRDDSVLSVLVQQLQWADVVHPPRTIDGDPCNPPVNLVVLLVVLQVLVCVVLVVQQFHWDDRQWIFTAHPVCNVPPAGQATEHEDAALPCQCVLQVPPHFQQRYEYEYALSCLQVNVVVLVVDVSSVVSNVSHHAYAHSVLSVVLSVDPPDYPVCPVVSRPPDGRDDDDCVVVDD

Nearest PDB structures (foldseek):
  3gsm-assembly1_A  TM=4.540E-01  e=8.052E+00  Vibrio cholerae
  6rmw-assembly1_B  TM=5.017E-01  e=9.125E+00  Plasmodium falciparum 3D7

pLDDT: mean 90.22, std 12.38, range [36.97, 98.62]